Protein AF-0000000079470162 (afdb_homodimer)

Organism: NCBI:txid2803784

InterPro domains:
  IPR000182 GNAT domain [PF00583] (29-131)
  IPR000182 GNAT domain [PS51186] (2-154)
  IPR016181 Acyl-CoA N-acyltransferase [SSF55729] (1-145)

Nearest PDB structures (foldseek):
  1tiq-assembly2_B  TM=7.145E-01  e=4.665E-08  Bacillus subtilis
  3n7z-assembly1_B  TM=7.094E-01  e=2.660E-04  Bacillus anthracis str. Sterne
  3n7z-assembly1_A  TM=6.751E-01  e=5.524E-04  Bacillus anthracis str. Sterne
  3n7z-assembly1_C  TM=7.260E-01  e=1.985E-03  Bacillus anthracis str. Sterne
  3n7z-assembly1_F  TM=6.832E-01  e=2.383E-03  Bacillus anthracis str. Sterne

Sequence (332 aa):
MLEITPLRPEDPPLIAQAFTDIGWDKPQGQYVRYLEEQTSGDRPVLVARVDGDFAGYLTVVWVPQYEPFRVAGIPEIQDFNVLPRYRRQGIGTALMDAAEALIGTRGKTAGIGVGLYPDYGPAQRLYVLRGYLPDGRGIAWNGMTVTPMQEVMVDDDLALYFTRDLMLEITPLRPEDPPLIAQAFTDIGWDKPQGQYVRYLEEQTSGDRPVLVARVDGDFAGYLTVVWVPQYEPFRVAGIPEIQDFNVLPRYRRQGIGTALMDAAEALIGTRGKTAGIGVGLYPDYGPAQRLYVLRGYLPDGRGIAWNGMTVTPMQEVMVDDDLALYFTRDL

Radius of gyration: 22.47 Å; Cα contacts (8 Å, |Δi|>4): 673; chains: 2; bounding box: 38×67×46 Å

Foldseek 3Di:
DKDKDWDDPVCLVQVCVLCVVVPHHDHSVVVVVQVVCVVVVQKTKIFMDDVNHTFWIKIKGQQDLQVVCNVVRAIEIDDTDGDPVCPPVCRSVVRVVVRCVVSVVPDFKHKYKFADDPVRVVVVVVCVVVPWDFPPQDWAAQSHGDDPPDDDDRDRRITTMTMDGD/DKDKDWDDPVCLVQVCVLCVVVPHHDHSVVVVVQVVCVVVVQKTKIFMDDVRHTFWIKIKGQQDLQVVCNVVRAIEIDDTDGDPVCPPVCRSVVRVVVRCVVSVVPDFKHKYKFADDPVRVVVVVVCVVVPWDFPPQDWAAQSHGDDPPDDDDRDRRITTMTMDGD

Solvent-accessible surface area (backbone atoms only — not comparable to full-atom values): 17363 Å² total; per-residue (Å²): 96,81,43,76,39,66,73,51,94,73,42,27,64,56,54,23,48,57,36,44,74,74,69,41,94,49,60,42,67,58,43,51,49,44,48,52,33,32,72,73,66,49,25,52,37,44,32,34,22,49,70,81,36,87,36,32,35,34,32,38,29,58,74,34,76,36,49,73,35,38,76,69,65,28,26,26,49,42,80,71,47,61,42,78,93,47,57,94,66,56,51,67,56,53,52,51,52,52,51,52,52,57,46,47,76,78,42,52,50,44,26,37,66,41,46,49,32,42,90,31,13,67,56,52,33,49,42,46,75,70,57,35,36,54,68,36,57,30,29,22,49,75,49,34,74,49,58,76,67,39,75,44,59,42,40,88,46,24,26,45,42,27,35,29,81,104,95,82,44,76,39,68,71,51,93,74,41,27,63,56,54,25,48,57,36,45,74,73,70,41,93,49,60,41,66,58,43,50,48,44,48,51,34,31,74,73,66,50,24,53,36,44,31,34,22,49,70,82,36,87,35,33,35,35,33,38,29,58,73,36,77,36,50,73,35,37,77,69,66,28,28,27,50,42,80,72,47,61,42,79,92,46,56,97,66,56,51,66,57,52,53,50,52,50,51,52,53,58,46,49,75,79,42,52,48,45,27,36,66,41,46,47,33,43,90,31,12,66,56,53,33,49,42,46,75,71,57,35,36,55,69,36,58,29,30,21,50,75,46,34,75,50,57,75,67,39,74,46,61,42,40,88,46,24,25,45,41,27,33,28,79,104

pLDDT: mean 97.43, std 1.6, range [89.69, 98.94]

Secondary structure (DSSP, 8-state):
-EEEEEPPTTHHHHHHHHHHHTT----HHHHHHHHHHHHTTS--EEEEEETTEEEEEEEEESS-SSHHHHHHT--EEEEEEE-GGGTTTTHHHHHHHHHHHHHHTT-SEEEEEEE-SGGGHHHHHHHHHTT-EEEEEEEEETTEEPPTT-EEE-STTEEEEEEEE-/-EEEEEPPTTHHHHHHHHHHHTT----HHHHHHHHHHHHTTS--EEEEEETTEEEEEEEEESS-SSHHHHHHT--EEEEEEE-GGGTTTTHHHHHHHHHHHHHHTT-SEEEEEEE-SGGGHHHHHHHHHTT-EEEEEEEEETTEEPPTT-EEE-STTEEEEEEEE-

Structure (mmCIF, N/CA/C/O backbone):
data_AF-0000000079470162-model_v1
#
loop_
_entity.id
_entity.type
_entity.pdbx_description
1 polymer 'GNAT family N-acetyltransferase'
#
loop_
_atom_site.group_PDB
_atom_site.id
_atom_site.type_symbol
_atom_site.label_atom_id
_atom_site.label_alt_id
_atom_site.label_comp_id
_atom_site.label_asym_id
_atom_site.label_entity_id
_atom_site.label_seq_id
_atom_site.pdbx_PDB_ins_code
_atom_site.Cartn_x
_atom_site.Cartn_y
_atom_site.Cartn_z
_atom_site.occupancy
_atom_site.B_iso_or_equiv
_atom_site.auth_seq_id
_atom_site.auth_comp_id
_atom_site.auth_asym_id
_atom_site.auth_atom_id
_atom_site.pdbx_PDB_model_num
ATOM 1 N N . MET A 1 1 ? -8.68 -33.094 2.57 1 94.25 1 MET A N 1
ATOM 2 C CA . MET A 1 1 ? -7.332 -32.75 3.043 1 94.25 1 MET A CA 1
ATOM 3 C C . MET A 1 1 ? -6.629 -31.812 2.088 1 94.25 1 MET A C 1
ATOM 5 O O . MET A 1 1 ? -6.723 -31.953 0.868 1 94.25 1 MET A O 1
ATOM 9 N N . LEU A 1 2 ? -5.867 -30.906 2.506 1 98 2 LEU A N 1
ATOM 10 C CA . LEU A 1 2 ? -5.176 -29.922 1.688 1 98 2 LEU A CA 1
ATOM 11 C C . LEU A 1 2 ? -3.809 -30.438 1.251 1 98 2 LEU A C 1
ATOM 13 O O . LEU A 1 2 ? -3.047 -30.953 2.068 1 98 2 LEU A O 1
ATOM 17 N N . GLU A 1 3 ? -3.537 -30.344 -0.026 1 98.12 3 GLU A N 1
ATOM 18 C CA . GLU A 1 3 ? -2.238 -30.672 -0.605 1 98.12 3 GLU A CA 1
ATOM 19 C C . GLU A 1 3 ? -1.743 -29.562 -1.525 1 98.12 3 GLU A C 1
ATOM 21 O O . GLU A 1 3 ? -2.523 -28.984 -2.281 1 98.12 3 GLU A O 1
ATOM 26 N N . ILE A 1 4 ? -0.498 -29.312 -1.445 1 98.75 4 ILE A N 1
ATOM 27 C CA . ILE A 1 4 ? 0.146 -28.375 -2.365 1 98.75 4 ILE A CA 1
ATOM 28 C C . ILE A 1 4 ? 1.176 -29.125 -3.213 1 98.75 4 ILE A C 1
ATOM 30 O O . ILE A 1 4 ? 2.107 -29.734 -2.682 1 98.75 4 ILE A O 1
ATOM 34 N N . THR A 1 5 ? 0.999 -29.094 -4.469 1 98.44 5 THR A N 1
ATOM 35 C CA . THR A 1 5 ? 1.854 -29.812 -5.398 1 98.44 5 THR A CA 1
ATOM 36 C C . THR A 1 5 ? 2.268 -28.938 -6.566 1 98.44 5 THR A C 1
ATOM 38 O O . THR A 1 5 ? 1.647 -27.891 -6.812 1 98.44 5 THR A O 1
ATOM 41 N N . PRO A 1 6 ? 3.328 -29.312 -7.273 1 98.75 6 PRO A N 1
ATOM 42 C CA . PRO A 1 6 ? 3.592 -28.641 -8.547 1 98.75 6 PRO A CA 1
ATOM 43 C C . PRO A 1 6 ? 2.467 -28.844 -9.562 1 98.75 6 PRO A C 1
ATOM 45 O O . PRO A 1 6 ? 1.596 -29.688 -9.367 1 98.75 6 PRO A O 1
ATOM 48 N N . LEU A 1 7 ? 2.473 -27.984 -10.547 1 98.88 7 LEU A N 1
ATOM 49 C CA . LEU A 1 7 ? 1.537 -28.125 -11.656 1 98.88 7 LEU A CA 1
ATOM 50 C C . LEU A 1 7 ? 1.778 -29.438 -12.398 1 98.88 7 LEU A C 1
ATOM 52 O O . LEU A 1 7 ? 2.924 -29.797 -12.688 1 98.88 7 LEU A O 1
ATOM 56 N N . ARG A 1 8 ? 0.75 -30.219 -12.625 1 98.31 8 ARG A N 1
ATOM 57 C CA . ARG A 1 8 ? 0.84 -31.469 -13.352 1 98.31 8 ARG A CA 1
ATOM 58 C C . ARG A 1 8 ? 0.375 -31.312 -14.797 1 98.31 8 ARG A C 1
ATOM 60 O O . ARG A 1 8 ? -0.376 -30.391 -15.109 1 98.31 8 ARG A O 1
ATOM 67 N N . PRO A 1 9 ? 0.809 -32.188 -15.656 1 98.19 9 PRO A N 1
ATOM 68 C CA . PRO A 1 9 ? 0.453 -32.094 -17.078 1 98.19 9 PRO A CA 1
ATOM 69 C C . PRO A 1 9 ? -1.057 -32.125 -17.312 1 98.19 9 PRO A C 1
ATOM 71 O O . PRO A 1 9 ? -1.545 -31.516 -18.266 1 98.19 9 PRO A O 1
ATOM 74 N N . GLU A 1 10 ? -1.779 -32.656 -16.422 1 97.94 10 GLU A N 1
ATOM 75 C CA . GLU A 1 10 ? -3.221 -32.781 -16.609 1 97.94 10 GLU A CA 1
ATOM 76 C C . GLU A 1 10 ? -3.969 -31.594 -16.016 1 97.94 10 GLU A C 1
ATOM 78 O O . GLU A 1 10 ? -5.172 -31.438 -16.234 1 97.94 10 GLU A O 1
ATOM 83 N N . ASP A 1 11 ? -3.318 -30.734 -15.336 1 98.44 11 ASP A N 1
ATOM 84 C CA . ASP A 1 11 ? -3.951 -29.688 -14.547 1 98.44 11 ASP A CA 1
ATOM 85 C C . ASP A 1 11 ? -4.496 -28.578 -15.445 1 98.44 11 ASP A C 1
ATOM 87 O O . ASP A 1 11 ? -5.562 -28.016 -15.172 1 98.44 11 ASP A O 1
ATOM 91 N N . PRO A 1 12 ? -3.836 -28.25 -16.562 1 98.38 12 PRO A N 1
ATOM 92 C CA . PRO A 1 12 ? -4.188 -27.031 -17.297 1 98.38 12 PRO A CA 1
ATOM 93 C C . PRO A 1 12 ? -5.656 -27 -17.703 1 98.38 12 PRO A C 1
ATOM 95 O O . PRO A 1 12 ? -6.352 -26.016 -17.422 1 98.38 12 PRO A O 1
ATOM 98 N N . PRO A 1 13 ? -6.25 -28.031 -18.281 1 97.88 13 PRO A N 1
ATOM 99 C CA . PRO A 1 13 ? -7.668 -27.922 -18.641 1 97.88 13 PRO A CA 1
ATOM 100 C C . PRO A 1 13 ? -8.57 -27.828 -17.406 1 97.88 13 PRO A C 1
ATOM 102 O O . PRO A 1 13 ? -9.625 -27.188 -17.469 1 97.88 13 PRO A O 1
ATOM 105 N N . LEU A 1 14 ? -8.227 -28.453 -16.281 1 97.56 14 LEU A N 1
ATOM 106 C CA . LEU A 1 14 ? -9.016 -28.453 -15.062 1 97.56 14 LEU A CA 1
ATOM 107 C C . LEU A 1 14 ? -9.031 -27.062 -14.43 1 97.56 14 LEU A C 1
ATOM 109 O O . LEU A 1 14 ? -10.078 -26.578 -14.008 1 97.56 14 LEU A O 1
ATOM 113 N N . ILE A 1 15 ? -7.914 -26.438 -14.414 1 98.31 15 ILE A N 1
ATOM 114 C CA . ILE A 1 15 ? -7.785 -25.094 -13.836 1 98.31 15 ILE A CA 1
ATOM 115 C C . ILE A 1 15 ? -8.547 -24.094 -14.688 1 98.31 15 ILE A C 1
ATOM 117 O O . ILE A 1 15 ? -9.312 -23.281 -14.172 1 98.31 15 ILE A O 1
ATOM 121 N N . ALA A 1 16 ? -8.344 -24.141 -16.016 1 98.19 16 ALA A N 1
ATOM 122 C CA . ALA A 1 16 ? -9.039 -23.25 -16.938 1 98.19 16 ALA A CA 1
ATOM 123 C C . ALA A 1 16 ? -10.555 -23.359 -16.781 1 98.19 16 ALA A C 1
ATOM 125 O O . ALA A 1 16 ? -11.258 -22.359 -16.719 1 98.19 16 ALA A O 1
ATOM 126 N N . GLN A 1 17 ? -11.023 -24.609 -16.641 1 97.44 17 GLN A N 1
ATOM 127 C CA . GLN A 1 17 ? -12.453 -24.844 -16.5 1 97.44 17 GLN A CA 1
ATOM 128 C C . GLN A 1 17 ? -12.977 -24.297 -15.172 1 97.44 17 GLN A C 1
ATOM 130 O O . GLN A 1 17 ? -14.055 -23.703 -15.117 1 97.44 17 GLN A O 1
ATOM 135 N N . ALA A 1 18 ? -12.203 -24.516 -14.102 1 97.75 18 ALA A N 1
ATOM 136 C CA . ALA A 1 18 ? -12.594 -24.016 -12.781 1 97.75 18 ALA A CA 1
ATOM 137 C C . ALA A 1 18 ? -12.805 -22.516 -12.797 1 97.75 18 ALA A C 1
ATOM 139 O O . ALA A 1 18 ? -13.773 -22 -12.219 1 97.75 18 ALA A O 1
ATOM 140 N N . PHE A 1 19 ? -11.945 -21.766 -13.477 1 97.38 19 PHE A N 1
ATOM 141 C CA . PHE A 1 19 ? -12.055 -20.312 -13.539 1 97.38 19 PHE A CA 1
ATOM 142 C C . PHE A 1 19 ? -13.156 -19.891 -14.5 1 97.38 19 PHE A C 1
ATOM 144 O O . PHE A 1 19 ? -13.867 -18.922 -14.242 1 97.38 19 PHE A O 1
ATOM 151 N N . THR A 1 20 ? -13.32 -20.594 -15.586 1 96.44 20 THR A N 1
ATOM 152 C CA . THR A 1 20 ? -14.422 -20.328 -16.5 1 96.44 20 THR A CA 1
ATOM 153 C C . THR A 1 20 ? -15.766 -20.469 -15.797 1 96.44 20 THR A C 1
ATOM 155 O O . THR A 1 20 ? -16.672 -19.672 -16.016 1 96.44 20 THR A O 1
ATOM 158 N N . ASP A 1 21 ? -15.852 -21.438 -14.93 1 96.69 21 ASP A N 1
ATOM 159 C CA . ASP A 1 21 ? -17.094 -21.719 -14.211 1 96.69 21 ASP A CA 1
ATOM 160 C C . ASP A 1 21 ? -17.5 -20.547 -13.344 1 96.69 21 ASP A C 1
ATOM 162 O O . ASP A 1 21 ? -18.688 -20.359 -13.055 1 96.69 21 ASP A O 1
ATOM 166 N N . ILE A 1 22 ? -16.562 -19.766 -12.953 1 95.56 22 ILE A N 1
ATOM 167 C CA . ILE A 1 22 ? -16.906 -18.641 -12.086 1 95.56 22 ILE A CA 1
ATOM 168 C C . ILE A 1 22 ? -16.828 -17.328 -12.883 1 95.56 22 ILE A C 1
ATOM 170 O O . ILE A 1 22 ? -16.766 -16.25 -12.305 1 95.56 22 ILE A O 1
ATOM 174 N N . GLY A 1 23 ? -16.625 -17.438 -14.164 1 95.31 23 GLY A N 1
ATOM 175 C CA . GLY A 1 23 ? -16.734 -16.281 -15.047 1 95.31 23 GLY A CA 1
ATOM 176 C C . GLY A 1 23 ? -15.406 -15.578 -15.273 1 95.31 23 GLY A C 1
ATOM 177 O O . GLY A 1 23 ? -15.383 -14.438 -15.758 1 95.31 23 GLY A O 1
ATOM 178 N N . TRP A 1 24 ? -14.359 -16.125 -14.805 1 93.44 24 TRP A N 1
ATOM 179 C CA . TRP A 1 24 ? -13.047 -15.523 -15.039 1 93.44 24 TRP A CA 1
ATOM 180 C C . TRP A 1 24 ? -12.461 -16 -16.375 1 93.44 24 TRP A C 1
ATOM 182 O O . TRP A 1 24 ? -12.586 -17.188 -16.719 1 93.44 24 TRP A O 1
ATOM 192 N N . ASP A 1 25 ? -11.906 -15.07 -17.109 1 89.69 25 ASP A N 1
ATOM 193 C CA . ASP A 1 25 ? -11.297 -15.391 -18.391 1 89.69 25 ASP A CA 1
ATOM 194 C C . ASP A 1 25 ? -9.828 -15.758 -18.234 1 89.69 25 ASP A C 1
ATOM 196 O O . ASP A 1 25 ? -8.953 -14.891 -18.328 1 89.69 25 ASP A O 1
ATOM 200 N N . LYS A 1 26 ? -9.555 -17 -18.062 1 92.94 26 LYS A N 1
ATOM 201 C CA . LYS A 1 26 ? -8.211 -17.562 -17.922 1 92.94 26 LYS A CA 1
ATOM 202 C C . LYS A 1 26 ? -8.023 -18.75 -18.859 1 92.94 26 LYS A C 1
ATOM 204 O O . LYS A 1 26 ? -8.305 -19.891 -18.484 1 92.94 26 LYS A O 1
ATOM 209 N N . PRO A 1 27 ? -7.492 -18.469 -19.969 1 94.94 27 PRO A N 1
ATOM 210 C CA . PRO A 1 27 ? -7.418 -19.5 -21 1 94.94 27 PRO A CA 1
ATOM 211 C C . PRO A 1 27 ? -6.43 -20.609 -20.641 1 94.94 27 PRO A C 1
ATOM 213 O O . PRO A 1 27 ? -5.391 -20.359 -20.031 1 94.94 27 PRO A O 1
ATOM 216 N N . GLN A 1 28 ? -6.766 -21.797 -21.109 1 97.62 28 GLN A N 1
ATOM 217 C CA . GLN A 1 28 ? -5.949 -22.984 -20.859 1 97.62 28 GLN A CA 1
ATOM 218 C C . GLN A 1 28 ? -4.5 -22.75 -21.281 1 97.62 28 GLN A C 1
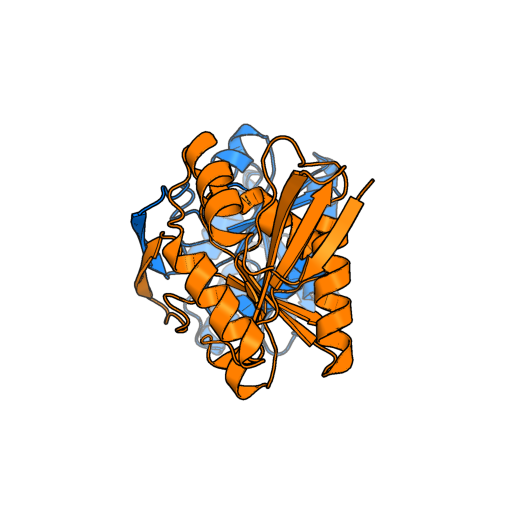ATOM 220 O O . GLN A 1 28 ? -3.574 -23.25 -20.641 1 97.62 28 GLN A O 1
ATOM 225 N N . GLY A 1 29 ? -4.316 -22.016 -22.359 1 98.19 29 GLY A N 1
ATOM 226 C CA . GLY A 1 29 ? -2.992 -21.734 -22.891 1 98.19 29 GLY A CA 1
ATOM 227 C C . GLY A 1 29 ? -2.047 -21.141 -21.875 1 98.19 29 GLY A C 1
ATOM 228 O O . GLY A 1 29 ? -0.839 -21.391 -21.922 1 98.19 29 GLY A O 1
ATOM 229 N N . GLN A 1 30 ? -2.508 -20.359 -20.984 1 97.75 30 GLN A N 1
ATOM 230 C CA . GLN A 1 30 ? -1.688 -19.781 -19.938 1 97.75 30 GLN A CA 1
ATOM 231 C C . GLN A 1 30 ? -1.065 -20.859 -19.062 1 97.75 30 GLN A C 1
ATOM 233 O O . GLN A 1 30 ? 0.124 -20.797 -18.734 1 97.75 30 GLN A O 1
ATOM 238 N N . TYR A 1 31 ? -1.84 -21.844 -18.734 1 98.56 31 TYR A N 1
ATOM 239 C CA . TYR A 1 31 ? -1.376 -22.875 -17.812 1 98.56 31 TYR A CA 1
ATOM 240 C C . TYR A 1 31 ? -0.487 -23.875 -18.531 1 98.56 31 TYR A C 1
ATOM 242 O O . TYR A 1 31 ? 0.398 -24.484 -17.906 1 98.56 31 TYR A O 1
ATOM 250 N N . VAL A 1 32 ? -0.734 -24.047 -19.812 1 98.69 32 VAL A N 1
ATOM 251 C CA . VAL A 1 32 ? 0.196 -24.828 -20.609 1 98.69 32 VAL A CA 1
ATOM 252 C C . VAL A 1 32 ? 1.564 -24.156 -20.625 1 98.69 32 VAL A C 1
ATOM 254 O O . VAL A 1 32 ? 2.592 -24.812 -20.453 1 98.69 32 VAL A O 1
ATOM 257 N N . ARG A 1 33 ? 1.534 -22.922 -20.797 1 98.5 33 ARG A N 1
ATOM 258 C CA . ARG A 1 33 ? 2.777 -22.156 -20.75 1 98.5 33 ARG A CA 1
ATOM 259 C C . ARG A 1 33 ? 3.436 -22.25 -19.375 1 98.5 33 ARG A C 1
ATOM 261 O O . ARG A 1 33 ? 4.656 -22.406 -19.281 1 98.5 33 ARG A O 1
ATOM 268 N N . TYR A 1 34 ? 2.643 -22.125 -18.328 1 98.69 34 TYR A N 1
ATOM 269 C CA . TYR A 1 34 ? 3.18 -22.266 -16.984 1 98.69 34 TYR A CA 1
ATOM 270 C C . TYR A 1 34 ? 3.861 -23.609 -16.797 1 98.69 34 TYR A C 1
ATOM 272 O O . TYR A 1 34 ? 4.902 -23.703 -16.141 1 98.69 34 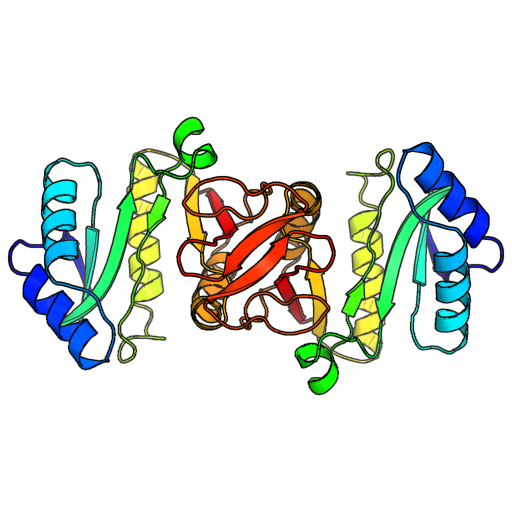TYR A O 1
ATOM 280 N N . LEU A 1 35 ? 3.209 -24.625 -17.359 1 98.75 35 LEU A N 1
ATOM 281 C CA . LEU A 1 35 ? 3.785 -25.969 -17.266 1 98.75 35 LEU A CA 1
ATOM 282 C C . LEU A 1 35 ? 5.156 -26.016 -17.938 1 98.75 35 LEU A C 1
ATOM 284 O O . LEU A 1 35 ? 6.094 -26.594 -17.391 1 98.75 35 LEU A O 1
ATOM 288 N N . GLU A 1 36 ? 5.27 -25.453 -19.078 1 98.62 36 GLU A N 1
ATOM 289 C CA . GLU A 1 36 ? 6.543 -25.375 -19.781 1 98.62 36 GLU A CA 1
ATOM 290 C C . GLU A 1 36 ? 7.586 -24.609 -18.969 1 98.62 36 GLU A C 1
ATOM 292 O O . GLU A 1 36 ? 8.727 -25.062 -18.844 1 98.62 36 GLU A O 1
ATOM 297 N N . GLU A 1 37 ? 7.234 -23.516 -18.422 1 98.75 37 GLU A N 1
ATOM 298 C CA . GLU A 1 37 ? 8.141 -22.703 -17.625 1 98.75 37 GLU A CA 1
ATOM 299 C C . GLU A 1 37 ? 8.555 -23.406 -16.344 1 98.75 37 GLU A C 1
ATOM 301 O O . GLU A 1 37 ? 9.68 -23.25 -15.867 1 98.75 37 GLU A O 1
ATOM 306 N N . GLN A 1 38 ? 7.609 -24.109 -15.781 1 98.75 38 GLN A N 1
ATOM 307 C CA . GLN A 1 38 ? 7.945 -24.938 -14.625 1 98.75 38 GLN A CA 1
ATOM 308 C C . GLN A 1 38 ? 8.984 -26 -14.984 1 98.75 38 GLN A C 1
ATOM 310 O O . GLN A 1 38 ? 9.945 -26.203 -14.25 1 98.75 38 GLN A O 1
ATOM 315 N N . THR A 1 39 ? 8.734 -26.625 -16.094 1 98.25 39 THR A N 1
ATOM 316 C CA . THR A 1 39 ? 9.617 -27.703 -16.547 1 98.25 39 THR A CA 1
ATOM 317 C C . THR A 1 39 ? 11.023 -27.172 -16.812 1 98.25 39 THR A C 1
ATOM 319 O O . THR A 1 39 ? 12.008 -27.844 -16.5 1 98.25 39 THR A O 1
ATOM 322 N N . SER A 1 40 ? 11.102 -25.984 -17.344 1 98.19 40 SER A N 1
ATOM 323 C CA . SER A 1 40 ? 12.391 -25.375 -17.625 1 98.19 40 SER A CA 1
ATOM 324 C C . SER A 1 40 ? 13.055 -24.844 -16.359 1 98.19 40 SER A C 1
ATOM 326 O O . SER A 1 40 ? 14.211 -24.422 -16.391 1 98.19 40 SER A O 1
ATOM 328 N N . GLY A 1 41 ? 12.312 -24.75 -15.25 1 97.81 41 GLY A N 1
ATOM 329 C CA . GLY A 1 41 ? 12.859 -24.312 -13.977 1 97.81 41 GLY A CA 1
ATOM 330 C C . GLY A 1 41 ? 12.719 -22.812 -13.758 1 97.81 41 GLY A C 1
ATOM 331 O O . GLY A 1 41 ? 13.234 -22.281 -12.773 1 97.81 41 GLY A O 1
ATOM 332 N N . ASP A 1 42 ? 11.984 -22.141 -14.609 1 98.12 42 ASP A N 1
ATOM 333 C CA . ASP A 1 42 ? 11.906 -20.688 -14.586 1 98.12 42 ASP A CA 1
ATOM 334 C C . ASP A 1 42 ? 10.797 -20.219 -13.648 1 98.12 42 ASP A C 1
ATOM 336 O O . ASP A 1 42 ? 10.891 -19.125 -13.062 1 98.12 42 ASP A O 1
ATOM 340 N N . ARG A 1 43 ? 9.742 -21.062 -13.547 1 98.69 43 ARG A N 1
ATOM 341 C CA . ARG A 1 43 ? 8.531 -20.656 -12.844 1 98.69 43 ARG A CA 1
ATOM 342 C C . ARG A 1 43 ? 7.895 -21.844 -12.117 1 98.69 43 ARG A C 1
ATOM 344 O O . ARG A 1 43 ? 7 -22.5 -12.664 1 98.69 43 ARG A O 1
ATOM 351 N N . PRO A 1 44 ? 8.32 -22.109 -10.922 1 98.75 44 PRO A N 1
ATOM 352 C CA . PRO A 1 44 ? 7.547 -23.062 -10.133 1 98.75 44 PRO A CA 1
ATOM 353 C C . PRO A 1 44 ? 6.094 -22.641 -9.938 1 98.75 44 PRO A C 1
ATOM 355 O O . PRO A 1 44 ? 5.824 -21.453 -9.703 1 98.75 44 PRO A O 1
ATOM 358 N N . VAL A 1 45 ? 5.188 -23.547 -10.125 1 98.94 45 VAL A N 1
ATOM 359 C CA . VAL A 1 45 ? 3.762 -23.359 -9.891 1 98.94 45 VAL A CA 1
ATOM 360 C C . VAL A 1 45 ? 3.303 -24.234 -8.734 1 98.94 45 VAL A C 1
ATOM 362 O O . VAL A 1 45 ? 3.561 -25.438 -8.719 1 98.94 45 VAL A O 1
ATOM 365 N N . LEU A 1 46 ? 2.707 -23.625 -7.73 1 98.94 46 LEU A N 1
ATOM 366 C CA . LEU A 1 46 ? 2.172 -24.344 -6.578 1 98.94 46 LEU A CA 1
ATOM 367 C C . LEU A 1 46 ? 0.65 -24.422 -6.645 1 98.94 46 LEU A C 1
ATOM 369 O O . LEU A 1 46 ? -0.026 -23.391 -6.664 1 98.94 46 LEU A O 1
ATOM 373 N N . VAL A 1 47 ? 0.143 -25.625 -6.699 1 98.94 47 VAL A N 1
ATOM 374 C CA . VAL A 1 47 ? -1.29 -25.859 -6.836 1 98.94 47 VAL A CA 1
ATOM 375 C C . VAL A 1 47 ? -1.842 -26.438 -5.539 1 98.94 47 VAL A C 1
ATOM 377 O O . VAL A 1 47 ? -1.331 -27.453 -5.043 1 98.94 47 VAL A O 1
ATOM 380 N N . ALA A 1 48 ? -2.846 -25.797 -5.027 1 98.88 48 ALA A N 1
ATOM 381 C CA . ALA A 1 48 ? -3.549 -26.297 -3.848 1 98.88 48 ALA A CA 1
ATOM 382 C C . ALA A 1 48 ? -4.746 -27.156 -4.246 1 98.88 48 ALA A C 1
ATOM 384 O O . ALA A 1 48 ? -5.559 -26.75 -5.082 1 98.88 48 ALA A O 1
ATOM 385 N N . ARG A 1 49 ? -4.836 -28.359 -3.635 1 98.5 49 ARG A N 1
ATOM 386 C CA . ARG A 1 49 ? -5.965 -29.266 -3.816 1 98.5 49 ARG A CA 1
ATOM 387 C C . ARG A 1 49 ? -6.594 -29.641 -2.477 1 98.5 49 ARG A C 1
ATOM 389 O O . ARG A 1 49 ? -5.883 -29.891 -1.5 1 98.5 49 ARG A O 1
ATOM 396 N N . VAL A 1 50 ? -7.883 -29.547 -2.436 1 98.12 50 VAL A N 1
ATOM 397 C CA . VAL A 1 50 ? -8.641 -30 -1.271 1 98.12 50 VAL A CA 1
ATOM 398 C C . VAL A 1 50 ? -9.453 -31.234 -1.629 1 98.12 50 VAL A C 1
ATOM 400 O O . VAL A 1 50 ? -10.352 -31.188 -2.467 1 98.12 50 VAL A O 1
ATOM 403 N N . ASP A 1 51 ? -9.094 -32.312 -0.976 1 97.19 51 ASP A N 1
ATOM 404 C CA . ASP A 1 51 ? -9.727 -33.594 -1.268 1 97.19 51 ASP A CA 1
ATOM 405 C C . ASP A 1 51 ? -9.664 -33.906 -2.762 1 97.19 51 ASP A C 1
ATOM 407 O O . ASP A 1 51 ? -10.664 -34.344 -3.354 1 97.19 51 ASP A O 1
ATOM 411 N N . GLY A 1 52 ? -8.562 -33.5 -3.377 1 95.94 52 GLY A N 1
ATOM 412 C CA . GLY A 1 52 ? -8.289 -33.812 -4.766 1 95.94 52 GLY A CA 1
ATOM 413 C C . GLY A 1 52 ? -8.766 -32.75 -5.734 1 95.94 52 GLY A C 1
ATOM 414 O O . GLY A 1 52 ? -8.367 -32.75 -6.902 1 95.94 52 GLY A O 1
ATOM 415 N N . ASP A 1 53 ? -9.57 -31.812 -5.242 1 96.81 53 ASP A N 1
ATOM 416 C CA . ASP A 1 53 ? -10.141 -30.781 -6.098 1 96.81 53 ASP A CA 1
ATOM 417 C C . ASP A 1 53 ? -9.258 -29.547 -6.121 1 96.81 53 ASP A C 1
ATOM 419 O O . ASP A 1 53 ? -8.711 -29.141 -5.094 1 96.81 53 ASP A O 1
ATOM 423 N N . PHE A 1 54 ? -9.195 -28.969 -7.344 1 98.25 54 PHE A N 1
ATOM 424 C CA . PHE A 1 54 ? -8.461 -27.719 -7.496 1 98.25 54 PHE A CA 1
ATOM 425 C C . PHE A 1 54 ? -9.062 -26.625 -6.621 1 98.25 54 PHE A C 1
ATOM 427 O O . PHE A 1 54 ? -10.266 -26.359 -6.688 1 98.25 54 PHE A O 1
ATOM 434 N N . ALA A 1 55 ? -8.172 -25.953 -5.777 1 98.69 55 ALA A N 1
ATOM 435 C CA . ALA A 1 55 ? -8.648 -24.906 -4.875 1 98.69 55 ALA A CA 1
ATOM 436 C C . ALA A 1 55 ? -8.016 -23.562 -5.211 1 98.69 55 ALA A C 1
ATOM 438 O O . ALA A 1 55 ? -8.633 -22.516 -5.008 1 98.69 55 ALA A O 1
ATOM 439 N N . GLY A 1 56 ? -6.84 -23.562 -5.727 1 98.69 56 GLY A N 1
ATOM 440 C CA . GLY A 1 56 ? -6.105 -22.344 -6.031 1 98.69 56 GLY A CA 1
ATOM 441 C C . GLY A 1 56 ? -4.66 -22.609 -6.414 1 98.69 56 GLY A C 1
ATOM 442 O O . GLY A 1 56 ? -4.219 -23.75 -6.461 1 98.69 56 GLY A O 1
ATOM 443 N N . TYR A 1 57 ? -4 -21.562 -6.797 1 98.88 57 TYR A N 1
ATOM 444 C CA . TYR A 1 57 ? -2.59 -21.688 -7.148 1 98.88 57 TYR A CA 1
ATOM 445 C C . TYR A 1 57 ? -1.877 -20.344 -7.059 1 98.88 57 TYR A C 1
ATOM 447 O O . TYR A 1 57 ? -2.521 -19.312 -6.938 1 98.88 57 TYR A O 1
ATOM 455 N N . LEU A 1 58 ? -0.6 -20.375 -7.035 1 98.81 58 LEU A N 1
ATOM 456 C CA . LEU A 1 58 ? 0.273 -19.234 -7.297 1 98.81 58 LEU A CA 1
ATOM 457 C C . LEU A 1 58 ? 1.556 -19.672 -7.988 1 98.81 58 LEU A C 1
ATOM 459 O O . LEU A 1 58 ? 1.817 -20.875 -8.109 1 98.81 58 LEU A O 1
ATOM 463 N N . THR A 1 59 ? 2.246 -18.734 -8.547 1 98.88 59 THR A N 1
ATOM 464 C CA . THR A 1 59 ? 3.516 -19.031 -9.195 1 98.88 59 THR A CA 1
ATOM 465 C C . THR A 1 59 ? 4.648 -18.219 -8.578 1 98.88 59 THR A C 1
ATOM 467 O O . THR A 1 59 ? 4.406 -17.219 -7.91 1 98.88 59 THR A O 1
ATOM 470 N N . VAL A 1 60 ? 5.84 -18.734 -8.695 1 98.88 60 VAL A N 1
ATOM 471 C CA . VAL A 1 60 ? 7.062 -18.016 -8.344 1 98.88 60 VAL A CA 1
ATOM 472 C C . VAL A 1 60 ? 7.93 -17.844 -9.586 1 98.88 60 VAL A C 1
ATOM 474 O O . VAL A 1 60 ? 8.234 -18.812 -10.281 1 98.88 60 VAL A O 1
ATOM 477 N N . VAL A 1 61 ? 8.227 -16.641 -9.898 1 98.62 61 VAL A N 1
ATOM 478 C CA . VAL A 1 61 ? 9.125 -16.328 -11.008 1 98.62 61 VAL A CA 1
ATOM 479 C C . VAL A 1 61 ? 10.508 -15.961 -10.477 1 98.62 61 VAL A C 1
ATOM 481 O O . VAL A 1 61 ? 10.648 -14.992 -9.734 1 98.62 61 VAL A O 1
ATOM 484 N N . TRP A 1 62 ? 11.516 -16.688 -10.891 1 98.56 62 TRP A N 1
ATOM 485 C CA . TRP A 1 62 ? 12.859 -16.484 -10.344 1 98.56 62 TRP A CA 1
ATOM 486 C C . TRP A 1 62 ? 13.484 -15.211 -10.891 1 98.56 62 TRP A C 1
ATOM 488 O O . TRP A 1 62 ? 14.211 -14.516 -10.18 1 98.56 62 TRP A O 1
ATOM 498 N N . VAL A 1 63 ? 13.188 -14.93 -12.164 1 97.88 63 VAL A N 1
ATOM 499 C CA . VAL A 1 63 ? 13.68 -13.719 -12.812 1 97.88 63 VAL A CA 1
ATOM 500 C C . VAL A 1 63 ? 12.5 -12.883 -13.312 1 97.88 63 VAL A C 1
ATOM 502 O O . VAL A 1 63 ? 12.102 -12.992 -14.477 1 97.88 63 VAL A O 1
ATOM 505 N N . PRO A 1 64 ? 11.977 -12.023 -12.469 1 97.5 64 PRO A N 1
ATOM 506 C CA . PRO A 1 64 ? 10.766 -11.281 -12.828 1 97.5 64 PRO A CA 1
ATOM 507 C C . PRO A 1 64 ? 11.031 -10.148 -13.82 1 97.5 64 PRO A C 1
ATOM 509 O O . PRO A 1 64 ? 12.18 -9.734 -13.992 1 97.5 64 PRO A O 1
ATOM 512 N N . GLN A 1 65 ? 9.977 -9.727 -14.445 1 95.5 65 GLN A N 1
ATOM 513 C CA . GLN A 1 65 ? 10.055 -8.633 -15.414 1 95.5 65 GLN A CA 1
ATOM 514 C C . GLN A 1 65 ? 10.297 -7.297 -14.711 1 95.5 65 GLN A C 1
ATOM 516 O O . GLN A 1 65 ? 10.977 -6.422 -15.25 1 95.5 65 GLN A O 1
ATOM 521 N N . TYR A 1 66 ? 9.719 -7.055 -13.547 1 97.5 66 TYR A N 1
ATOM 522 C CA . TYR A 1 66 ? 9.898 -5.82 -12.789 1 97.5 66 TYR A CA 1
ATOM 523 C C . TYR A 1 66 ? 11.375 -5.57 -12.5 1 97.5 66 TYR A C 1
ATOM 525 O O . TYR A 1 66 ? 12.008 -6.316 -11.75 1 97.5 66 TYR A O 1
ATOM 533 N N . GLU A 1 67 ? 11.93 -4.57 -13.086 1 96.62 67 GLU A N 1
ATOM 534 C CA . GLU A 1 67 ? 13.367 -4.332 -13.164 1 96.62 67 GLU A CA 1
ATOM 535 C C . GLU A 1 67 ? 13.984 -4.277 -11.773 1 96.62 67 GLU A C 1
ATOM 537 O O . GLU A 1 67 ? 15.016 -4.91 -11.516 1 96.62 67 GLU A O 1
ATOM 542 N N . PRO A 1 68 ? 13.398 -3.59 -10.844 1 97.31 68 PRO A N 1
ATOM 543 C CA . PRO A 1 68 ? 14.039 -3.521 -9.531 1 97.31 68 PRO A CA 1
ATOM 544 C C . PRO A 1 68 ? 14.211 -4.895 -8.883 1 97.31 68 PRO A C 1
ATOM 546 O O . PRO A 1 68 ? 15.242 -5.164 -8.266 1 97.31 68 PRO A O 1
ATOM 549 N N . PHE A 1 69 ? 13.227 -5.742 -9.039 1 98.25 69 PHE A N 1
ATOM 550 C CA . PHE A 1 69 ? 13.359 -7.098 -8.516 1 98.25 69 PHE A CA 1
ATOM 551 C C . PHE A 1 69 ? 14.422 -7.871 -9.281 1 98.25 69 PHE A C 1
ATOM 553 O O . PHE A 1 69 ? 15.258 -8.555 -8.68 1 98.25 69 PHE A O 1
ATOM 560 N N . ARG A 1 70 ? 14.352 -7.75 -10.617 1 97.44 70 ARG A N 1
ATOM 561 C CA . ARG A 1 70 ? 15.281 -8.469 -11.477 1 97.44 70 ARG A CA 1
ATOM 562 C C . ARG A 1 70 ? 16.719 -8.109 -11.148 1 97.44 70 ARG A C 1
ATOM 564 O O . ARG A 1 70 ? 17.562 -8.992 -10.969 1 97.44 70 ARG A O 1
ATOM 571 N N . VAL A 1 71 ? 17.031 -6.859 -10.977 1 97.12 71 VAL A N 1
ATOM 572 C CA . VAL A 1 71 ? 18.375 -6.363 -10.742 1 97.12 71 VAL A CA 1
ATOM 573 C C . VAL A 1 71 ? 18.844 -6.785 -9.344 1 97.12 71 VAL A C 1
ATOM 575 O O . VAL A 1 71 ? 20.016 -7.113 -9.148 1 97.12 71 VAL A O 1
ATOM 578 N N . ALA A 1 72 ? 17.969 -6.848 -8.43 1 97.56 72 ALA A N 1
ATOM 579 C CA . ALA A 1 72 ? 18.312 -7.164 -7.047 1 97.56 72 ALA A CA 1
ATOM 580 C C . ALA A 1 72 ? 18.312 -8.672 -6.816 1 97.56 72 ALA A C 1
ATOM 582 O O . ALA A 1 72 ? 18.672 -9.141 -5.727 1 97.56 72 ALA A O 1
ATOM 583 N N . GLY A 1 73 ? 17.891 -9.453 -7.801 1 97.94 73 GLY A N 1
ATOM 584 C CA . GLY A 1 73 ? 17.797 -10.898 -7.656 1 97.94 73 GLY A CA 1
ATOM 585 C C . GLY A 1 73 ? 16.672 -11.344 -6.746 1 97.94 73 GLY A C 1
ATOM 586 O O . GLY A 1 73 ? 16.797 -12.328 -6.023 1 97.94 73 GLY A O 1
ATOM 587 N N . ILE A 1 74 ? 15.586 -10.57 -6.734 1 98.5 74 ILE A N 1
ATOM 588 C CA . ILE A 1 74 ? 14.43 -10.883 -5.898 1 98.5 74 ILE A CA 1
ATOM 589 C C . ILE A 1 74 ? 13.383 -11.625 -6.727 1 98.5 74 ILE A C 1
ATOM 591 O O . ILE A 1 74 ? 12.836 -11.07 -7.684 1 98.5 74 ILE A O 1
ATOM 595 N N . PRO A 1 75 ? 13.086 -12.883 -6.324 1 98.81 75 PRO A N 1
ATOM 596 C CA . PRO A 1 75 ? 11.984 -13.578 -7 1 98.81 75 PRO A CA 1
ATOM 597 C C . PRO A 1 75 ? 10.617 -12.969 -6.684 1 98.81 75 PRO A C 1
ATOM 599 O O . PRO A 1 75 ? 10.469 -12.266 -5.68 1 98.81 75 PRO A O 1
ATOM 602 N N . GLU A 1 76 ? 9.727 -13.258 -7.543 1 98.75 76 GLU A N 1
ATOM 603 C CA . GLU A 1 76 ? 8.414 -12.641 -7.418 1 98.75 76 GLU A CA 1
ATOM 604 C C . GLU A 1 76 ? 7.309 -13.695 -7.379 1 98.75 76 GLU A C 1
ATOM 606 O O . GLU A 1 76 ? 7.285 -14.602 -8.211 1 98.75 76 GLU A O 1
ATOM 611 N N . ILE A 1 77 ? 6.488 -13.594 -6.375 1 98.81 77 ILE A N 1
ATOM 612 C CA . ILE A 1 77 ? 5.246 -14.359 -6.371 1 98.81 77 ILE A CA 1
ATOM 613 C C . ILE A 1 77 ? 4.227 -13.688 -7.293 1 98.81 77 ILE A C 1
ATOM 615 O O . ILE A 1 77 ? 3.984 -12.484 -7.191 1 98.81 77 ILE A O 1
ATOM 619 N N . GLN A 1 78 ? 3.633 -14.445 -8.242 1 98.19 78 GLN A N 1
ATOM 620 C CA . GLN A 1 78 ? 2.711 -13.906 -9.242 1 98.19 78 GLN A CA 1
ATOM 621 C C . GLN A 1 78 ? 1.471 -14.781 -9.375 1 98.19 78 GLN A C 1
ATOM 623 O O . GLN A 1 78 ? 1.495 -15.961 -9.016 1 98.19 78 GLN A O 1
ATOM 628 N N . ASP A 1 79 ? 0.466 -14.18 -9.914 1 97.25 79 ASP A N 1
ATOM 629 C CA . ASP A 1 79 ? -0.755 -14.852 -10.352 1 97.25 79 ASP A CA 1
ATOM 630 C C . ASP A 1 79 ? -1.321 -15.734 -9.242 1 97.25 79 ASP A C 1
ATOM 632 O O . ASP A 1 79 ? -1.565 -16.922 -9.453 1 97.25 79 ASP A O 1
ATOM 636 N N . PHE A 1 80 ? -1.576 -15.18 -8.164 1 98.25 80 PHE A N 1
ATOM 637 C CA . PHE A 1 80 ? -2.102 -15.82 -6.965 1 98.25 80 PHE A CA 1
ATOM 638 C C . PHE A 1 80 ? -3.625 -15.812 -6.969 1 98.25 80 PHE A C 1
ATOM 640 O O . PHE A 1 80 ? -4.246 -14.75 -6.941 1 98.25 80 PHE A O 1
ATOM 647 N N . ASN A 1 81 ? -4.219 -17 -6.992 1 97.75 81 ASN A N 1
ATOM 648 C CA . ASN A 1 81 ? -5.672 -17.141 -7.023 1 97.75 81 ASN A CA 1
ATOM 649 C C . ASN A 1 81 ? -6.148 -18.281 -6.137 1 97.75 81 ASN A C 1
ATOM 651 O O . ASN A 1 81 ? -5.547 -19.359 -6.125 1 97.75 81 ASN A O 1
ATOM 655 N N . VAL A 1 82 ? -7.148 -18.031 -5.395 1 97.81 82 VAL A N 1
ATOM 656 C CA . VAL A 1 82 ? -7.922 -19.047 -4.691 1 97.81 82 VAL A CA 1
ATOM 657 C C . VAL A 1 82 ? -9.383 -18.984 -5.121 1 97.81 82 VAL A C 1
ATOM 659 O O . VAL A 1 82 ? -9.961 -17.891 -5.188 1 97.81 82 VAL A O 1
ATOM 662 N N . LEU A 1 83 ? -9.969 -20.078 -5.488 1 97.94 83 LEU A N 1
ATOM 663 C CA . LEU A 1 83 ? -11.383 -20.078 -5.859 1 97.94 83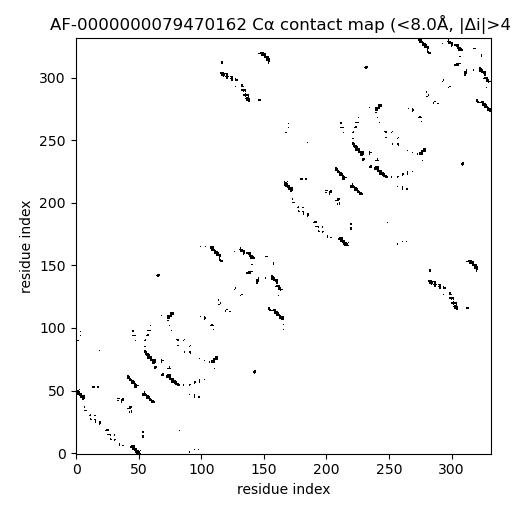 LEU A CA 1
ATOM 664 C C . LEU A 1 83 ? -12.242 -19.547 -4.723 1 97.94 83 LEU A C 1
ATOM 666 O O . LEU A 1 83 ? -11.984 -19.828 -3.551 1 97.94 83 LEU A O 1
ATOM 670 N N . PRO A 1 84 ? -13.281 -18.828 -5.137 1 96.62 84 PRO A N 1
ATOM 671 C CA . PRO A 1 84 ? -14.117 -18.172 -4.125 1 96.62 84 PRO A CA 1
ATOM 672 C C . PRO A 1 84 ? -14.633 -19.156 -3.07 1 96.62 84 PRO A C 1
ATOM 674 O O . PRO A 1 84 ? -14.602 -18.844 -1.874 1 96.62 84 PRO A O 1
ATOM 677 N N . ARG A 1 85 ? -14.961 -20.344 -3.393 1 96.06 85 ARG A N 1
ATOM 678 C CA . ARG A 1 85 ? -15.555 -21.312 -2.467 1 96.06 85 ARG A CA 1
ATOM 679 C C . ARG A 1 85 ? -14.531 -21.812 -1.462 1 96.06 85 ARG A C 1
ATOM 681 O O . ARG A 1 85 ? -14.883 -22.406 -0.441 1 96.06 85 ARG A O 1
ATOM 688 N N . TYR A 1 86 ? -13.25 -21.547 -1.73 1 97 86 TYR A N 1
ATOM 689 C CA . TYR A 1 86 ? -12.195 -22.062 -0.859 1 97 86 TYR A CA 1
ATOM 690 C C . TYR A 1 86 ? -11.531 -20.922 -0.094 1 97 86 TYR A C 1
ATOM 692 O O . TYR A 1 86 ? -10.531 -21.125 0.601 1 97 86 TYR A O 1
ATOM 700 N N . ARG A 1 87 ? -12.016 -19.719 -0.16 1 95.5 87 ARG A N 1
ATOM 701 C CA . ARG A 1 87 ? -11.406 -18.562 0.506 1 95.5 87 ARG A CA 1
ATOM 702 C C . ARG A 1 87 ? -11.75 -18.547 1.991 1 95.5 87 ARG A C 1
ATOM 704 O O . ARG A 1 87 ? -12.734 -19.156 2.414 1 95.5 87 ARG A O 1
ATOM 711 N N . ARG A 1 88 ? -10.938 -17.969 2.738 1 94.38 88 ARG A N 1
ATOM 712 C CA . ARG A 1 88 ? -11.086 -17.828 4.18 1 94.38 88 ARG A CA 1
ATOM 713 C C . ARG A 1 88 ? -11.031 -19.172 4.883 1 94.38 88 ARG A C 1
ATOM 715 O O . ARG A 1 88 ? -11.758 -19.406 5.855 1 94.38 88 ARG A O 1
ATOM 722 N N . GLN A 1 89 ? -10.258 -20.078 4.238 1 96 89 GLN A N 1
ATOM 723 C CA . GLN A 1 89 ? -10.094 -21.422 4.789 1 96 89 GLN A CA 1
ATOM 724 C C . GLN A 1 89 ? -8.617 -21.766 4.969 1 96 89 GLN A C 1
ATOM 726 O O . GLN A 1 89 ? -8.266 -22.938 5.141 1 96 89 GLN A O 1
ATOM 731 N N . GLY A 1 90 ? -7.797 -20.812 4.852 1 96.25 90 GLY A N 1
ATOM 732 C CA . GLY A 1 90 ? -6.379 -21 5.109 1 96.25 90 GLY A CA 1
ATOM 733 C C . GLY A 1 90 ? -5.598 -21.438 3.883 1 96.25 90 GLY A C 1
ATOM 734 O O . GLY A 1 90 ? -4.379 -21.594 3.941 1 96.25 90 GLY A O 1
ATOM 735 N N . ILE A 1 91 ? -6.254 -21.609 2.779 1 97.81 91 ILE A N 1
ATOM 736 C CA . ILE A 1 91 ? -5.621 -22.109 1.564 1 97.81 91 ILE A CA 1
ATOM 737 C C . ILE A 1 91 ? -4.625 -21.078 1.036 1 97.81 91 ILE A C 1
ATOM 739 O O . ILE A 1 91 ? -3.506 -21.422 0.653 1 97.81 91 ILE A O 1
ATOM 743 N N . GLY A 1 92 ? -5.043 -19.828 1.004 1 97.69 92 GLY A N 1
ATOM 744 C CA . GLY A 1 92 ? -4.141 -18.781 0.573 1 97.69 92 GLY A CA 1
ATOM 745 C C . GLY A 1 92 ? -2.885 -18.688 1.42 1 97.69 92 GLY A C 1
ATOM 746 O O . GLY A 1 92 ? -1.779 -18.547 0.89 1 97.69 92 GLY A O 1
ATOM 747 N N . THR A 1 93 ? -3.066 -18.781 2.664 1 97.5 93 THR A N 1
ATOM 748 C CA . THR A 1 93 ? -1.942 -18.766 3.594 1 97.5 93 THR A CA 1
ATOM 749 C C . THR A 1 93 ? -1.004 -19.938 3.338 1 97.5 93 THR A C 1
ATOM 751 O O . THR A 1 93 ? 0.217 -19.766 3.305 1 97.5 93 THR A O 1
ATOM 754 N N . ALA A 1 94 ? -1.571 -21.062 3.166 1 98.44 94 ALA A N 1
ATOM 755 C CA . ALA A 1 94 ? -0.768 -22.266 2.91 1 98.44 94 ALA A CA 1
ATOM 756 C C . ALA A 1 94 ? 0.037 -22.109 1.623 1 98.44 94 ALA A C 1
ATOM 758 O O . ALA A 1 94 ? 1.208 -22.5 1.568 1 98.44 94 ALA A O 1
ATOM 759 N N . LEU A 1 95 ? -0.624 -21.594 0.601 1 98.75 95 LEU A N 1
ATOM 760 C CA . LEU A 1 95 ? 0.055 -21.359 -0.668 1 98.75 95 LEU A CA 1
ATOM 761 C C . LEU A 1 95 ? 1.198 -20.359 -0.498 1 98.75 95 LEU A C 1
ATOM 763 O O . LEU A 1 95 ? 2.311 -20.594 -0.975 1 98.75 95 LEU A O 1
ATOM 767 N N . MET A 1 96 ? 0.954 -19.266 0.185 1 98.75 96 MET A N 1
ATOM 768 C CA . MET A 1 96 ? 1.973 -18.25 0.416 1 98.75 96 MET A CA 1
ATOM 769 C C . MET A 1 96 ? 3.115 -18.797 1.262 1 98.75 96 MET A C 1
ATOM 771 O O . MET A 1 96 ? 4.285 -18.516 0.995 1 98.75 96 MET A O 1
ATOM 775 N N . ASP A 1 97 ? 2.777 -19.594 2.293 1 98.75 97 ASP A N 1
ATOM 776 C CA . ASP A 1 97 ? 3.816 -20.234 3.09 1 98.75 97 ASP A CA 1
ATOM 777 C C . ASP A 1 97 ? 4.73 -21.094 2.215 1 98.75 97 ASP A C 1
ATOM 779 O O . ASP A 1 97 ? 5.957 -21.031 2.344 1 98.75 97 ASP A O 1
ATOM 783 N N . ALA A 1 98 ? 4.137 -21.859 1.381 1 98.81 98 ALA A N 1
ATOM 784 C CA . ALA A 1 98 ? 4.895 -22.75 0.496 1 98.81 98 ALA A CA 1
ATOM 785 C C . ALA A 1 98 ? 5.766 -21.938 -0.462 1 98.81 98 ALA A C 1
ATOM 787 O O . ALA A 1 98 ? 6.922 -22.297 -0.705 1 98.81 98 ALA A O 1
ATOM 788 N N . ALA A 1 99 ? 5.211 -20.906 -1.05 1 98.88 99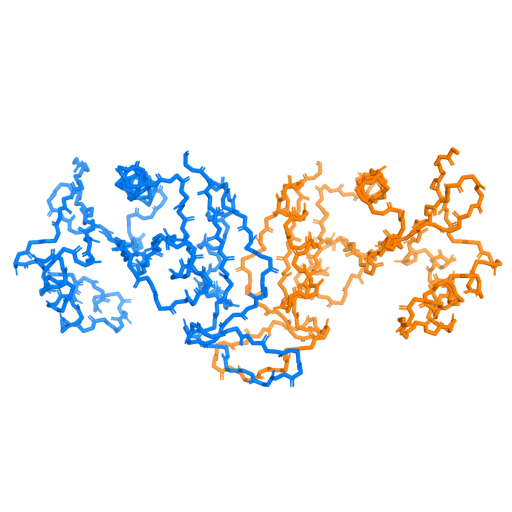 ALA A N 1
ATOM 789 C CA . ALA A 1 99 ? 5.961 -20.047 -1.97 1 98.88 99 ALA A CA 1
ATOM 790 C C . ALA A 1 99 ? 7.148 -19.406 -1.268 1 98.88 99 ALA A C 1
ATOM 792 O O . ALA A 1 99 ? 8.258 -19.375 -1.804 1 98.88 99 ALA A O 1
ATOM 793 N N . GLU A 1 100 ? 6.895 -18.859 -0.112 1 98.81 100 GLU A N 1
ATOM 794 C CA . GLU A 1 100 ? 7.953 -18.203 0.658 1 98.81 100 GLU A CA 1
ATOM 795 C C . GLU A 1 100 ? 9.031 -19.203 1.07 1 98.81 100 GLU A C 1
ATOM 797 O O . GLU A 1 100 ? 10.219 -18.891 1.056 1 98.81 100 GLU A O 1
ATOM 802 N N . ALA A 1 101 ? 8.633 -20.391 1.473 1 98.62 101 ALA A N 1
ATOM 803 C CA . ALA A 1 101 ? 9.602 -21.438 1.78 1 98.62 101 ALA A CA 1
ATOM 804 C C . ALA A 1 101 ? 10.453 -21.766 0.559 1 98.62 101 ALA A C 1
ATOM 806 O O . ALA A 1 101 ? 11.672 -21.922 0.668 1 98.62 101 ALA A O 1
ATOM 807 N N . LEU A 1 102 ? 9.82 -21.906 -0.537 1 98.62 102 LEU A N 1
ATOM 808 C CA . LEU A 1 102 ? 10.516 -22.188 -1.787 1 98.62 102 LEU A CA 1
ATOM 809 C C . LEU A 1 102 ? 11.523 -21.094 -2.107 1 98.62 102 LEU A C 1
ATOM 811 O O . LEU A 1 102 ? 12.68 -21.375 -2.43 1 98.62 102 LEU A O 1
ATOM 815 N N . ILE A 1 103 ? 11.125 -19.859 -2.025 1 98.69 103 ILE A N 1
ATOM 816 C CA . ILE A 1 103 ? 12.008 -18.719 -2.275 1 98.69 103 ILE A CA 1
ATOM 817 C C . ILE A 1 103 ? 13.156 -18.734 -1.273 1 98.69 103 ILE A C 1
ATOM 819 O O . ILE A 1 103 ? 14.297 -18.422 -1.628 1 98.69 103 ILE A O 1
ATOM 823 N N . GLY A 1 104 ? 12.828 -19.078 -0.081 1 98.25 104 GLY A N 1
ATOM 824 C CA . GLY A 1 104 ? 13.812 -19.141 0.983 1 98.25 104 GLY A CA 1
ATOM 825 C C . GLY A 1 104 ? 14.945 -20.109 0.694 1 98.25 104 GLY A C 1
ATOM 826 O O . GLY A 1 104 ? 16.016 -20.016 1.294 1 98.25 104 GLY A O 1
ATOM 827 N N . THR A 1 105 ? 14.789 -21.062 -0.184 1 97.06 105 THR A N 1
ATOM 828 C CA . THR A 1 105 ? 15.828 -22.016 -0.54 1 97.06 1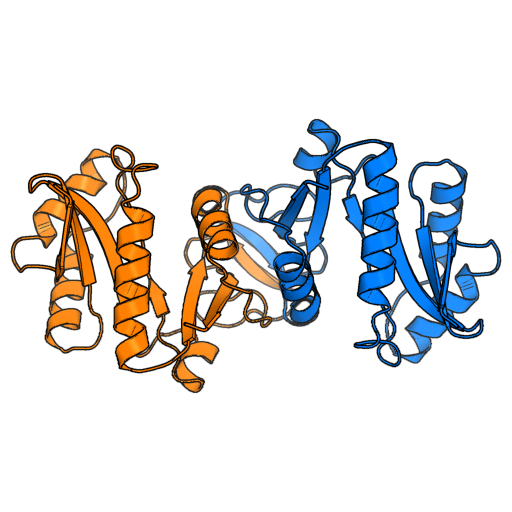05 THR A CA 1
ATOM 829 C C . THR A 1 105 ? 16.906 -21.359 -1.396 1 97.06 105 THR A C 1
ATOM 831 O O . THR A 1 105 ? 18 -21.891 -1.533 1 97.06 105 THR A O 1
ATOM 834 N N . ARG A 1 106 ? 16.594 -20.188 -1.953 1 95.44 106 ARG A N 1
ATOM 835 C CA . ARG A 1 106 ? 17.531 -19.562 -2.873 1 95.44 106 ARG A CA 1
ATOM 836 C C . ARG A 1 106 ? 17.875 -18.156 -2.42 1 95.44 106 ARG A C 1
ATOM 838 O O . ARG A 1 106 ? 18.797 -17.531 -2.953 1 95.44 106 ARG A O 1
ATOM 845 N N . GLY A 1 107 ? 17.125 -17.625 -1.511 1 94.56 107 GLY A N 1
ATOM 846 C CA . GLY A 1 107 ? 17.344 -16.25 -1.088 1 94.56 107 GLY A CA 1
ATOM 847 C C . GLY A 1 107 ? 16.594 -15.891 0.184 1 94.56 107 GLY A C 1
ATOM 848 O O . GLY A 1 107 ? 15.977 -16.75 0.809 1 94.56 107 GLY A O 1
ATOM 849 N N . LYS A 1 108 ? 16.609 -14.602 0.529 1 96.81 108 LYS A N 1
ATOM 850 C CA . LYS A 1 108 ? 16.078 -14.18 1.824 1 96.81 108 LYS A CA 1
ATOM 851 C C . LYS A 1 108 ? 14.938 -13.18 1.654 1 96.81 108 LYS A C 1
ATOM 853 O O . LYS A 1 108 ? 14.352 -12.727 2.639 1 96.81 108 LYS A O 1
ATOM 858 N N . THR A 1 109 ? 14.648 -12.844 0.364 1 98.69 109 THR A N 1
ATOM 859 C CA . THR A 1 109 ? 13.641 -11.805 0.132 1 98.69 109 THR A CA 1
ATOM 860 C C . THR A 1 109 ? 12.633 -12.258 -0.918 1 98.69 109 THR A C 1
ATOM 862 O O . THR A 1 109 ? 13.008 -12.805 -1.959 1 98.69 109 THR A O 1
ATOM 865 N N . ALA A 1 110 ? 11.398 -12.141 -0.634 1 98.88 110 ALA A N 1
ATOM 866 C CA . ALA A 1 110 ? 10.32 -12.391 -1.593 1 98.88 110 ALA A CA 1
ATOM 867 C C . ALA A 1 110 ? 9.703 -11.078 -2.072 1 98.88 110 ALA A C 1
ATOM 869 O O . ALA A 1 110 ? 9.523 -10.141 -1.286 1 98.88 110 ALA A O 1
ATOM 870 N N . GLY A 1 111 ? 9.391 -10.992 -3.342 1 98.81 111 GLY A N 1
ATOM 871 C CA . GLY A 1 111 ? 8.703 -9.852 -3.918 1 98.81 111 GLY A CA 1
ATOM 872 C C . GLY A 1 111 ? 7.305 -10.18 -4.398 1 98.81 111 GLY A C 1
ATOM 873 O O . GLY A 1 111 ? 7.023 -11.32 -4.777 1 98.81 111 GLY A O 1
ATOM 874 N N . ILE A 1 112 ? 6.457 -9.18 -4.391 1 98.69 112 ILE A N 1
ATOM 875 C CA . ILE A 1 112 ? 5.113 -9.328 -4.934 1 98.69 112 ILE A CA 1
ATOM 876 C C . ILE A 1 112 ? 4.629 -7.992 -5.484 1 98.69 112 ILE A C 1
ATOM 878 O O . ILE A 1 112 ? 4.91 -6.938 -4.91 1 98.69 112 ILE A O 1
ATOM 882 N N . GLY A 1 113 ? 3.982 -8.039 -6.605 1 98.25 113 GLY A N 1
ATOM 883 C CA . GLY A 1 113 ? 3.207 -6.922 -7.125 1 98.25 113 GLY A CA 1
ATOM 884 C C . GLY A 1 113 ? 1.71 -7.117 -6.984 1 98.25 113 GLY A C 1
ATOM 885 O O . GLY A 1 113 ? 1.215 -8.242 -7.082 1 98.25 113 GLY A O 1
ATOM 886 N N . VAL A 1 114 ? 1.014 -6.031 -6.766 1 98.19 114 VAL A N 1
ATOM 887 C CA . VAL A 1 114 ? -0.432 -6.164 -6.629 1 98.19 114 VAL A CA 1
ATOM 888 C C . VAL A 1 114 ? -1.127 -4.996 -7.32 1 98.19 114 VAL A C 1
ATOM 890 O O . VAL A 1 114 ? -0.656 -3.857 -7.254 1 98.19 114 VAL A O 1
ATOM 893 N N . GLY A 1 115 ? -2.246 -5.312 -7.969 1 97.88 115 GLY A N 1
ATOM 894 C CA . GLY A 1 115 ? -3.025 -4.305 -8.672 1 97.88 115 GLY A CA 1
ATOM 895 C C . GLY A 1 115 ? -3.652 -3.279 -7.742 1 97.88 115 GLY A C 1
ATOM 896 O O . GLY A 1 115 ? -3.582 -3.418 -6.52 1 97.88 115 GLY A O 1
ATOM 897 N N . LEU A 1 116 ? -4.367 -2.314 -8.398 1 98.12 116 LEU A N 1
ATOM 898 C CA . LEU A 1 116 ? -4.66 -1.122 -7.613 1 98.12 116 LEU A CA 1
ATOM 899 C C . LEU A 1 116 ? -6.133 -0.741 -7.734 1 98.12 116 LEU A C 1
ATOM 901 O O . LEU A 1 116 ? -6.516 0.381 -7.398 1 98.12 116 LEU A O 1
ATOM 905 N N . TYR A 1 117 ? -6.934 -1.567 -8.242 1 96.75 117 TYR A N 1
ATOM 906 C CA . TYR A 1 117 ? -8.375 -1.325 -8.18 1 96.75 117 TYR A CA 1
ATOM 907 C C . TYR A 1 117 ? -9.039 -2.264 -7.184 1 96.75 117 TYR A C 1
ATOM 909 O O . TYR A 1 117 ? -8.391 -3.145 -6.617 1 96.75 117 TYR A O 1
ATOM 917 N N . PRO A 1 118 ? -10.32 -2.113 -6.891 1 95.56 118 PRO A N 1
ATOM 918 C CA . PRO A 1 118 ? -10.945 -2.703 -5.707 1 95.56 118 PRO A CA 1
ATOM 919 C C . PRO A 1 118 ? -10.883 -4.23 -5.707 1 95.56 118 PRO A C 1
ATOM 921 O O . PRO A 1 118 ? -10.797 -4.848 -4.645 1 95.56 118 PRO A O 1
ATOM 924 N N . ASP A 1 119 ? -10.852 -4.836 -6.852 1 94.44 119 ASP A N 1
ATOM 925 C CA . ASP A 1 119 ? -10.82 -6.293 -6.93 1 94.44 119 ASP A CA 1
ATOM 926 C C . ASP A 1 119 ? -9.547 -6.848 -6.297 1 94.44 119 ASP A C 1
ATOM 928 O O . ASP A 1 119 ? -9.523 -7.996 -5.855 1 94.44 119 ASP A O 1
ATOM 932 N N . TYR A 1 120 ? -8.523 -5.98 -6.148 1 96.38 120 TYR A N 1
ATOM 933 C CA . TYR A 1 120 ? -7.258 -6.414 -5.574 1 96.38 120 TYR A CA 1
ATOM 934 C C . TYR A 1 120 ? -7.203 -6.113 -4.082 1 96.38 120 TYR A C 1
ATOM 936 O O . TYR A 1 120 ? -6.199 -6.391 -3.422 1 96.38 120 TYR A O 1
ATOM 944 N N . GLY A 1 121 ? -8.242 -5.52 -3.551 1 96.12 121 GLY A N 1
ATOM 945 C CA . GLY A 1 121 ? -8.297 -5.082 -2.164 1 96.12 121 GLY A CA 1
ATOM 946 C C . GLY A 1 121 ? -7.93 -6.176 -1.179 1 96.12 121 GLY A C 1
ATOM 947 O O . GLY A 1 121 ? -7.07 -5.98 -0.32 1 96.12 121 GLY A O 1
ATOM 948 N N . PRO A 1 122 ? -8.531 -7.344 -1.314 1 94.69 122 PRO A N 1
ATOM 949 C CA . PRO A 1 122 ? -8.195 -8.438 -0.396 1 94.69 122 PRO A CA 1
ATOM 950 C C . PRO A 1 122 ? -6.727 -8.828 -0.463 1 94.69 122 PRO A C 1
ATOM 952 O O . PRO A 1 122 ? -6.105 -9.094 0.571 1 94.69 122 PRO A O 1
ATOM 955 N N . ALA A 1 123 ? -6.195 -8.812 -1.649 1 96.56 123 ALA A N 1
ATOM 956 C CA . ALA A 1 123 ? -4.785 -9.164 -1.814 1 96.56 123 ALA A CA 1
ATOM 957 C C . ALA A 1 123 ? -3.881 -8.102 -1.189 1 96.56 123 ALA A C 1
ATOM 959 O O . ALA A 1 123 ? -2.904 -8.43 -0.512 1 96.56 123 ALA A O 1
ATOM 960 N N . GLN A 1 124 ? -4.18 -6.84 -1.403 1 97.69 124 GLN A N 1
ATOM 961 C CA . GLN A 1 124 ? -3.414 -5.75 -0.805 1 97.69 124 GLN A CA 1
ATOM 962 C C . GLN A 1 124 ? -3.322 -5.91 0.71 1 97.69 124 GLN A C 1
ATOM 964 O O . GLN A 1 124 ? -2.232 -5.84 1.282 1 97.69 124 GLN A O 1
ATOM 969 N N . ARG A 1 125 ? -4.414 -6.148 1.279 1 97.06 125 ARG A N 1
ATOM 970 C CA . ARG A 1 125 ? -4.473 -6.281 2.732 1 97.06 125 ARG A CA 1
ATOM 971 C C . ARG A 1 125 ? -3.736 -7.531 3.197 1 97.06 125 ARG A C 1
ATOM 973 O O . ARG A 1 125 ? -3.002 -7.492 4.188 1 97.06 125 ARG A O 1
ATOM 980 N N . LEU A 1 126 ? -3.934 -8.609 2.49 1 96.44 126 LEU A N 1
ATOM 981 C CA . LEU A 1 126 ? -3.27 -9.867 2.824 1 96.44 126 LEU A CA 1
ATOM 982 C C . LEU A 1 126 ? -1.756 -9.688 2.857 1 96.44 126 LEU A C 1
ATOM 984 O O . LEU A 1 126 ? -1.093 -10.148 3.789 1 96.44 126 LEU A O 1
ATOM 988 N N . TYR A 1 127 ? -1.24 -9.031 1.83 1 98.31 127 TYR A N 1
ATOM 989 C CA . TYR A 1 127 ? 0.209 -8.914 1.714 1 98.31 127 TYR A CA 1
ATOM 990 C C . TYR A 1 127 ? 0.779 -8.062 2.844 1 98.31 127 TYR A C 1
ATOM 992 O O . TYR A 1 127 ? 1.796 -8.422 3.443 1 98.31 127 TYR A O 1
ATOM 1000 N N . VAL A 1 128 ? 0.109 -7 3.178 1 98.44 128 VAL A N 1
ATOM 1001 C CA . VAL A 1 128 ? 0.572 -6.156 4.273 1 98.44 128 VAL A CA 1
ATOM 1002 C C . VAL A 1 128 ? 0.469 -6.918 5.594 1 98.44 128 VAL A C 1
ATOM 1004 O O . VAL A 1 128 ? 1.404 -6.906 6.398 1 98.44 128 VAL A O 1
ATOM 1007 N N . LEU A 1 129 ? -0.603 -7.625 5.812 1 97.25 129 LEU A N 1
ATOM 1008 C CA . LEU A 1 129 ? -0.803 -8.391 7.039 1 97.25 129 LEU A CA 1
ATOM 1009 C C . LEU A 1 129 ? 0.251 -9.477 7.176 1 97.25 129 LEU A C 1
ATOM 1011 O O . LEU A 1 129 ? 0.625 -9.852 8.289 1 97.25 129 LEU A O 1
ATOM 1015 N N . ARG A 1 130 ? 0.739 -9.914 6.09 1 97.44 130 ARG A N 1
ATOM 1016 C CA . ARG A 1 130 ? 1.72 -11 6.098 1 97.44 130 ARG A CA 1
ATOM 1017 C C . ARG A 1 130 ? 3.131 -10.461 6.305 1 97.44 130 ARG A C 1
ATOM 1019 O O . ARG A 1 130 ? 4.09 -11.227 6.371 1 97.44 130 ARG A O 1
ATOM 1026 N N . GLY A 1 131 ? 3.287 -9.164 6.258 1 98.12 131 GLY A N 1
ATOM 1027 C CA . GLY A 1 131 ? 4.574 -8.57 6.586 1 98.12 131 GLY A CA 1
ATOM 1028 C C . GLY A 1 131 ? 5.285 -7.984 5.379 1 98.12 131 GLY A C 1
ATOM 1029 O O . GLY A 1 131 ? 6.449 -7.59 5.469 1 98.12 131 GLY A O 1
ATOM 1030 N N . TYR A 1 132 ? 4.605 -8.008 4.23 1 98.81 132 TYR A N 1
ATOM 1031 C CA . TYR A 1 132 ? 5.199 -7.363 3.064 1 98.81 132 TYR A CA 1
ATOM 1032 C C . TYR A 1 132 ? 5.168 -5.844 3.205 1 98.81 132 TYR A C 1
ATOM 1034 O O . TYR A 1 132 ? 4.184 -5.281 3.689 1 98.81 132 TYR A O 1
ATOM 1042 N N . LEU A 1 133 ? 6.273 -5.16 2.752 1 98.69 133 LEU A N 1
ATOM 1043 C CA . LEU A 1 133 ? 6.406 -3.709 2.771 1 98.69 133 LEU A CA 1
ATOM 1044 C C . LEU A 1 133 ? 6.547 -3.158 1.355 1 98.69 133 LEU A C 1
ATOM 1046 O O . LEU A 1 133 ? 7.211 -3.762 0.513 1 98.69 133 LEU A O 1
ATOM 1050 N N . PRO A 1 134 ? 5.906 -1.996 1.101 1 98.5 134 PRO A N 1
ATOM 1051 C CA . PRO A 1 134 ? 6.195 -1.372 -0.192 1 98.5 134 PRO A CA 1
ATOM 1052 C C . PRO A 1 134 ? 7.695 -1.244 -0.464 1 98.5 134 PRO A C 1
ATOM 1054 O O . PRO A 1 134 ? 8.469 -0.963 0.453 1 98.5 134 PRO A O 1
ATOM 1057 N N . ASP A 1 135 ? 8.062 -1.445 -1.688 1 98 135 ASP A N 1
ATOM 1058 C CA . ASP A 1 135 ? 9.484 -1.39 -1.998 1 98 135 ASP A CA 1
ATOM 1059 C C . ASP A 1 135 ? 9.969 0.056 -2.107 1 98 135 ASP A C 1
ATOM 1061 O O . ASP A 1 135 ? 11.164 0.307 -2.254 1 98 135 ASP A O 1
ATOM 1065 N N . GLY A 1 136 ? 9.008 1.01 -2.064 1 96.69 136 GLY A N 1
ATOM 1066 C CA . GLY A 1 136 ? 9.344 2.422 -1.953 1 96.69 136 GLY A CA 1
ATOM 1067 C C . GLY A 1 136 ? 9.648 3.068 -3.289 1 96.69 136 GLY A C 1
ATOM 1068 O O . GLY A 1 136 ? 10.195 4.172 -3.338 1 96.69 136 GLY A O 1
ATOM 1069 N N . ARG A 1 137 ? 9.289 2.393 -4.406 1 97.06 137 ARG A N 1
ATOM 1070 C CA . ARG A 1 137 ? 9.688 2.896 -5.719 1 97.06 137 ARG A CA 1
ATOM 1071 C C . ARG A 1 137 ? 8.484 3.426 -6.488 1 97.06 137 ARG A C 1
ATOM 1073 O O . ARG A 1 137 ? 8.578 3.717 -7.68 1 97.06 137 ARG A O 1
ATOM 1080 N N . GLY A 1 138 ? 7.352 3.514 -5.809 1 96.75 138 GLY A N 1
ATOM 1081 C CA . GLY A 1 138 ? 6.145 3.949 -6.492 1 96.75 138 GLY A CA 1
ATOM 1082 C C . GLY A 1 138 ? 5.516 2.863 -7.344 1 96.75 138 GLY A C 1
ATOM 1083 O O . GLY A 1 138 ? 5.895 1.694 -7.25 1 96.75 138 GLY A O 1
ATOM 1084 N N . ILE A 1 139 ? 4.516 3.244 -8.172 1 98.19 139 ILE A N 1
ATOM 1085 C CA . ILE A 1 139 ? 3.773 2.273 -8.969 1 98.19 139 ILE A CA 1
ATOM 1086 C C . ILE A 1 139 ? 4.527 1.986 -10.266 1 98.19 139 ILE A C 1
ATOM 1088 O O . ILE A 1 139 ? 5.344 2.799 -10.711 1 98.19 139 ILE A O 1
ATOM 1092 N N . ALA A 1 140 ? 4.258 0.851 -10.766 1 97.81 140 ALA A N 1
ATOM 1093 C CA . ALA A 1 140 ? 4.766 0.429 -12.07 1 97.81 140 ALA A CA 1
ATOM 1094 C C . ALA A 1 140 ? 3.625 0.025 -13 1 97.81 140 ALA A C 1
ATOM 1096 O O . ALA A 1 140 ? 2.592 -0.471 -12.547 1 97.81 140 ALA A O 1
ATOM 1097 N N . TRP A 1 141 ? 3.836 0.284 -14.242 1 95.75 141 TRP A N 1
ATOM 1098 C CA . TRP A 1 141 ? 2.922 -0.155 -15.297 1 95.75 141 TRP A CA 1
ATOM 1099 C C . TRP A 1 141 ? 3.629 -1.077 -16.281 1 95.75 141 TRP A C 1
ATOM 1101 O O . TRP A 1 141 ? 4.645 -0.705 -16.875 1 95.75 141 TRP A O 1
ATOM 1111 N N . ASN A 1 142 ? 3.135 -2.297 -16.375 1 91.19 142 ASN A N 1
ATOM 1112 C CA . ASN A 1 142 ? 3.76 -3.309 -17.219 1 91.19 142 ASN A CA 1
ATOM 1113 C C . ASN A 1 142 ? 5.207 -3.568 -16.812 1 91.19 142 ASN A C 1
ATOM 1115 O O . ASN A 1 142 ? 6.098 -3.613 -17.656 1 91.19 142 ASN A O 1
ATOM 1119 N N . GLY A 1 143 ? 5.426 -3.525 -15.5 1 90.75 143 GLY A N 1
ATOM 1120 C CA . GLY A 1 143 ? 6.742 -3.861 -14.969 1 90.75 143 GLY A CA 1
ATOM 1121 C C . GLY A 1 143 ? 7.727 -2.711 -15.055 1 90.75 143 GLY A C 1
ATOM 1122 O O . GLY A 1 143 ? 8.906 -2.875 -14.742 1 90.75 143 GLY A O 1
ATOM 1123 N N . MET A 1 144 ? 7.227 -1.577 -15.508 1 92.88 144 MET A N 1
ATOM 1124 C CA . MET A 1 144 ? 8.078 -0.398 -15.617 1 92.88 144 MET A CA 1
ATOM 1125 C C . MET A 1 144 ? 7.656 0.676 -14.617 1 92.88 144 MET A C 1
ATOM 1127 O O . MET A 1 144 ? 6.469 0.976 -14.492 1 92.88 144 MET A O 1
ATOM 1131 N N . THR A 1 145 ? 8.633 1.241 -13.992 1 93.88 145 THR A N 1
ATOM 1132 C CA . THR A 1 145 ? 8.352 2.303 -13.031 1 93.88 145 THR A CA 1
ATOM 1133 C C . THR A 1 145 ? 7.672 3.484 -13.711 1 93.88 145 THR A C 1
ATOM 1135 O O . THR A 1 145 ? 8.047 3.865 -14.828 1 93.88 145 THR A O 1
ATOM 1138 N N . VAL A 1 146 ? 6.711 4.094 -13.039 1 96.81 146 VAL A N 1
ATOM 1139 C CA . VAL A 1 146 ? 5.98 5.227 -13.586 1 96.81 146 VAL A CA 1
ATOM 1140 C C . VAL A 1 146 ? 6.566 6.531 -13.055 1 96.81 146 VAL A C 1
ATOM 1142 O O . VAL A 1 146 ? 6.844 6.648 -11.859 1 96.81 146 VAL A O 1
ATOM 1145 N N . THR A 1 147 ? 6.816 7.516 -13.898 1 95.75 147 THR A N 1
ATOM 1146 C CA . THR A 1 147 ? 7.336 8.805 -13.477 1 95.75 147 THR A CA 1
ATOM 1147 C C . THR A 1 147 ? 6.203 9.742 -13.062 1 95.75 147 THR A C 1
ATOM 1149 O O . THR A 1 147 ? 5.066 9.586 -13.508 1 95.75 147 THR A O 1
ATOM 1152 N N . PRO A 1 148 ? 6.512 10.648 -12.234 1 96.19 148 PRO A N 1
ATOM 1153 C CA . PRO A 1 148 ? 5.48 11.625 -11.859 1 96.19 148 PRO A CA 1
ATOM 1154 C C . PRO A 1 148 ? 4.875 12.336 -13.062 1 96.19 148 PRO A C 1
ATOM 1156 O O . PRO A 1 148 ? 5.586 12.641 -14.031 1 96.19 148 PRO A O 1
ATOM 1159 N N . MET A 1 149 ? 3.557 12.578 -13.016 1 96.88 149 MET A N 1
ATOM 1160 C CA . MET A 1 149 ? 2.779 13.312 -14.008 1 96.88 149 MET A CA 1
ATOM 1161 C C . MET A 1 149 ? 2.572 12.484 -15.266 1 96.88 149 MET A C 1
ATOM 1163 O O . MET A 1 149 ? 2.088 12.992 -16.281 1 96.88 149 MET A O 1
ATOM 1167 N N . GLN A 1 150 ? 2.945 11.219 -15.305 1 96.62 150 GLN A N 1
ATOM 1168 C CA . GLN A 1 150 ? 2.611 10.305 -16.391 1 96.62 150 GLN A CA 1
ATOM 1169 C C . GLN A 1 150 ? 1.17 9.812 -16.281 1 96.62 150 GLN A C 1
ATOM 1171 O O . GLN A 1 150 ? 0.671 9.586 -15.18 1 96.62 150 GLN A O 1
ATOM 1176 N N . GLU A 1 151 ? 0.536 9.664 -17.438 1 96.88 151 GLU A N 1
ATOM 1177 C CA . GLU A 1 151 ? -0.782 9.039 -17.453 1 96.88 151 GLU A CA 1
ATOM 1178 C C . GLU A 1 151 ? -0.669 7.52 -17.547 1 96.88 151 GLU A C 1
ATOM 1180 O O . GLU A 1 151 ? 0.164 7.004 -18.297 1 96.88 151 GLU A O 1
ATOM 1185 N N . VAL A 1 152 ? -1.51 6.879 -16.75 1 96.94 152 VAL A N 1
ATOM 1186 C CA . VAL A 1 152 ? -1.503 5.418 -16.797 1 96.94 152 VAL A CA 1
ATOM 1187 C C . VAL A 1 152 ? -2.938 4.895 -16.812 1 96.94 152 VAL A C 1
ATOM 1189 O O . VAL A 1 152 ? -3.863 5.598 -16.391 1 96.94 152 VAL A O 1
ATOM 1192 N N . MET A 1 153 ? -3.092 3.729 -17.391 1 97.25 153 MET A N 1
ATOM 1193 C CA . MET A 1 153 ? -4.359 3.008 -17.312 1 97.25 153 MET A CA 1
ATOM 1194 C C . MET A 1 153 ? -4.434 2.17 -16.047 1 97.25 153 MET A C 1
ATOM 1196 O O . MET A 1 153 ? -3.482 1.464 -15.703 1 97.25 153 MET A O 1
ATOM 1200 N N . VAL A 1 154 ? -5.57 2.256 -15.32 1 97.56 154 VAL A N 1
ATOM 1201 C CA . VAL A 1 154 ? -5.766 1.446 -14.117 1 97.56 154 VAL A CA 1
ATOM 1202 C C . VAL A 1 154 ? -6.273 0.059 -14.508 1 97.56 154 VAL A C 1
ATOM 1204 O O . VAL A 1 154 ? -7.465 -0.23 -14.391 1 97.56 154 VAL A O 1
ATOM 1207 N N . ASP A 1 155 ? -5.379 -0.715 -14.992 1 97.19 155 ASP A N 1
ATOM 1208 C CA . ASP A 1 155 ? -5.672 -2.084 -15.406 1 97.19 155 ASP A CA 1
ATOM 1209 C C . ASP A 1 155 ? -4.832 -3.088 -14.617 1 97.19 155 ASP A C 1
ATOM 1211 O O . ASP A 1 155 ? -4.281 -2.756 -13.57 1 97.19 155 ASP A O 1
ATOM 1215 N N . ASP A 1 156 ? -4.797 -4.312 -15.078 1 95 156 ASP A N 1
ATOM 1216 C CA . ASP A 1 156 ? -4.156 -5.402 -14.352 1 95 156 ASP A CA 1
ATOM 1217 C C . ASP A 1 156 ? -2.639 -5.238 -14.344 1 95 156 ASP A C 1
ATOM 1219 O O . ASP A 1 156 ? -1.943 -5.906 -13.578 1 95 156 ASP A O 1
ATOM 1223 N N . ASP A 1 157 ? -2.162 -4.348 -15.125 1 96.06 157 ASP A N 1
ATOM 1224 C CA . ASP A 1 157 ? -0.715 -4.203 -15.258 1 96.06 157 ASP A CA 1
ATOM 1225 C C . ASP A 1 157 ? -0.194 -3.061 -14.391 1 96.06 157 ASP A C 1
ATOM 1227 O O . ASP A 1 157 ? 1.018 -2.863 -14.281 1 96.06 157 ASP A O 1
ATOM 1231 N N . LEU A 1 158 ? -1.094 -2.234 -13.852 1 97.88 158 LEU A N 1
ATOM 1232 C CA . LEU A 1 158 ? -0.715 -1.197 -12.898 1 97.88 158 LEU A CA 1
ATOM 1233 C C . LEU A 1 158 ? -0.618 -1.765 -11.484 1 97.88 158 LEU A C 1
ATOM 1235 O O . LEU A 1 158 ? -1.608 -2.256 -10.938 1 97.88 158 LEU A O 1
ATOM 1239 N N . ALA A 1 159 ? 0.623 -1.662 -10.922 1 98.44 159 ALA A N 1
ATOM 1240 C CA . ALA A 1 159 ? 0.811 -2.377 -9.664 1 98.44 159 ALA A CA 1
ATOM 1241 C C . ALA A 1 159 ? 1.738 -1.605 -8.734 1 98.44 159 ALA A C 1
ATOM 1243 O O . ALA A 1 159 ? 2.516 -0.759 -9.18 1 98.44 159 ALA A O 1
ATOM 1244 N N . LEU A 1 160 ? 1.556 -1.773 -7.496 1 98.5 160 LEU A N 1
ATOM 1245 C CA . LEU A 1 160 ? 2.516 -1.438 -6.449 1 98.5 160 LEU A CA 1
ATOM 1246 C C . LEU A 1 160 ? 3.256 -2.684 -5.973 1 98.5 160 LEU A C 1
ATOM 1248 O O . LEU A 1 160 ? 2.65 -3.742 -5.797 1 98.5 160 LEU A O 1
ATOM 1252 N N . TYR A 1 161 ? 4.52 -2.551 -5.746 1 98.69 161 TYR A N 1
ATOM 1253 C CA . TYR A 1 161 ? 5.328 -3.725 -5.434 1 98.69 161 TYR A CA 1
ATOM 1254 C C . TYR A 1 161 ? 5.773 -3.707 -3.977 1 98.69 161 TYR A C 1
ATOM 1256 O O . TYR A 1 161 ? 6.027 -2.641 -3.412 1 98.69 161 TYR A O 1
ATOM 1264 N N . PHE A 1 162 ? 5.832 -4.883 -3.404 1 98.81 162 PHE A N 1
ATOM 1265 C CA . PHE A 1 162 ? 6.176 -5.125 -2.008 1 98.81 162 PHE A CA 1
ATOM 1266 C C . PHE A 1 162 ? 7.27 -6.18 -1.896 1 98.81 162 PHE A C 1
ATOM 1268 O O . PHE A 1 162 ? 7.426 -7.02 -2.785 1 98.81 162 PHE A O 1
ATOM 1275 N N . THR A 1 163 ? 7.992 -6.141 -0.815 1 98.81 163 THR A N 1
ATOM 1276 C CA . THR A 1 163 ? 8.977 -7.172 -0.492 1 98.81 163 THR A CA 1
ATOM 1277 C C . THR A 1 163 ? 8.828 -7.625 0.958 1 98.81 163 THR A C 1
ATOM 1279 O O . THR A 1 163 ? 8.258 -6.906 1.782 1 98.81 163 THR A O 1
ATOM 1282 N N . ARG A 1 164 ? 9.258 -8.789 1.233 1 98.5 164 ARG A N 1
ATOM 1283 C CA . ARG A 1 164 ? 9.328 -9.336 2.582 1 98.5 164 ARG A CA 1
ATOM 1284 C C . ARG A 1 164 ? 10.609 -10.141 2.777 1 98.5 164 ARG A C 1
ATOM 1286 O O . ARG A 1 164 ? 10.969 -10.961 1.935 1 98.5 164 ARG A O 1
ATOM 1293 N N . ASP A 1 165 ? 11.266 -9.805 3.869 1 97.94 165 ASP A N 1
ATOM 1294 C CA . ASP A 1 165 ? 12.383 -10.656 4.266 1 97.94 165 ASP A CA 1
ATOM 1295 C C . ASP A 1 165 ? 11.883 -11.953 4.891 1 97.94 165 ASP A C 1
ATOM 1297 O O . ASP A 1 165 ? 11.031 -11.938 5.781 1 97.94 165 ASP A O 1
ATOM 1301 N N . LEU A 1 166 ? 12.414 -13 4.391 1 96.44 166 LEU A N 1
ATOM 1302 C CA . LEU A 1 166 ? 11.93 -14.312 4.789 1 96.44 166 LEU A CA 1
ATOM 1303 C C . LEU A 1 166 ? 12.75 -14.867 5.949 1 96.44 166 LEU A C 1
ATOM 1305 O O . LEU A 1 166 ? 13.922 -14.523 6.102 1 96.44 166 LEU A O 1
ATOM 1309 N N . MET B 1 1 ? 15.172 20.281 22.422 1 94.19 1 MET B N 1
ATOM 1310 C CA . MET B 1 1 ? 14.07 19.484 22.953 1 94.19 1 MET B CA 1
ATOM 1311 C C . MET B 1 1 ? 12.898 19.453 21.969 1 94.19 1 MET B C 1
ATOM 1313 O O . MET B 1 1 ? 12.555 20.484 21.375 1 94.19 1 MET B O 1
ATOM 1317 N N . LEU B 1 2 ? 12.203 18.406 21.812 1 97.94 2 LEU B N 1
ATOM 1318 C CA . LEU B 1 2 ? 11.086 18.266 20.891 1 97.94 2 LEU B CA 1
ATOM 1319 C C . LEU B 1 2 ? 9.773 18.688 21.531 1 97.94 2 LEU B C 1
ATOM 1321 O O . LEU B 1 2 ? 9.477 18.281 22.672 1 97.94 2 LEU B O 1
ATOM 1325 N N . GLU B 1 3 ? 9.031 19.531 20.859 1 98.12 3 GLU B N 1
ATOM 1326 C CA . GLU B 1 3 ? 7.691 19.953 21.266 1 98.12 3 GLU B CA 1
ATOM 1327 C C . GLU B 1 3 ? 6.699 19.828 20.109 1 98.12 3 GLU B C 1
ATOM 1329 O O . GLU B 1 3 ? 7.027 20.156 18.969 1 98.12 3 GLU B O 1
ATOM 1334 N N . ILE B 1 4 ? 5.547 19.375 20.422 1 98.75 4 ILE B N 1
ATOM 1335 C CA . ILE B 1 4 ? 4.453 19.344 19.469 1 98.75 4 ILE B CA 1
ATOM 1336 C C . ILE B 1 4 ? 3.33 20.266 19.922 1 98.75 4 ILE B C 1
ATOM 1338 O O . ILE B 1 4 ? 2.787 20.109 21.016 1 98.75 4 ILE B O 1
ATOM 1342 N N . THR B 1 5 ? 3.018 21.219 19.125 1 98.38 5 THR B N 1
ATOM 1343 C CA . THR B 1 5 ? 2.02 22.219 19.469 1 98.38 5 THR B CA 1
ATOM 1344 C C . THR B 1 5 ? 1.056 22.453 18.312 1 98.38 5 THR B C 1
ATOM 1346 O O . THR B 1 5 ? 1.348 22.078 17.172 1 98.38 5 THR B O 1
ATOM 1349 N N . PRO B 1 6 ? -0.098 23.047 18.609 1 98.75 6 PRO B N 1
ATOM 1350 C CA . PRO B 1 6 ? -0.93 23.5 17.5 1 98.75 6 PRO B CA 1
ATOM 1351 C C . PRO B 1 6 ? -0.249 24.594 16.656 1 98.75 6 PRO B C 1
ATOM 1353 O O . PRO B 1 6 ? 0.767 25.156 17.078 1 98.75 6 PRO B O 1
ATOM 1356 N N . LEU B 1 7 ? -0.779 24.766 15.477 1 98.88 7 LEU B N 1
ATOM 1357 C CA . LEU B 1 7 ? -0.313 25.859 14.625 1 98.88 7 LEU B CA 1
ATOM 1358 C C . LEU B 1 7 ? -0.577 27.219 15.281 1 98.88 7 LEU B C 1
ATOM 1360 O O . LEU B 1 7 ? -1.665 27.453 15.812 1 98.88 7 LEU B O 1
ATOM 1364 N N . ARG B 1 8 ? 0.403 28.062 15.344 1 98.31 8 ARG B N 1
ATOM 1365 C CA . ARG B 1 8 ? 0.273 29.406 15.906 1 98.31 8 ARG B CA 1
ATOM 1366 C C . ARG B 1 8 ? 0.129 30.453 14.812 1 98.31 8 ARG B C 1
ATOM 1368 O O . ARG B 1 8 ? 0.532 30.234 13.672 1 98.31 8 ARG B O 1
ATOM 1375 N N . PRO B 1 9 ? -0.429 31.594 15.141 1 98.19 9 PRO B N 1
ATOM 1376 C CA . PRO B 1 9 ? -0.65 32.656 14.148 1 98.19 9 PRO B CA 1
ATOM 1377 C C . PRO B 1 9 ? 0.642 33.094 13.477 1 98.19 9 PRO B C 1
ATOM 1379 O O . PRO B 1 9 ? 0.624 33.531 12.32 1 98.19 9 PRO B O 1
ATOM 1382 N N . GLU B 1 10 ? 1.729 32.938 14.102 1 97.94 10 GLU B N 1
ATOM 1383 C CA . GLU B 1 10 ? 2.998 33.406 13.562 1 97.94 10 GLU B CA 1
ATOM 1384 C C . GLU B 1 10 ? 3.688 32.344 12.727 1 97.94 10 GLU B C 1
AT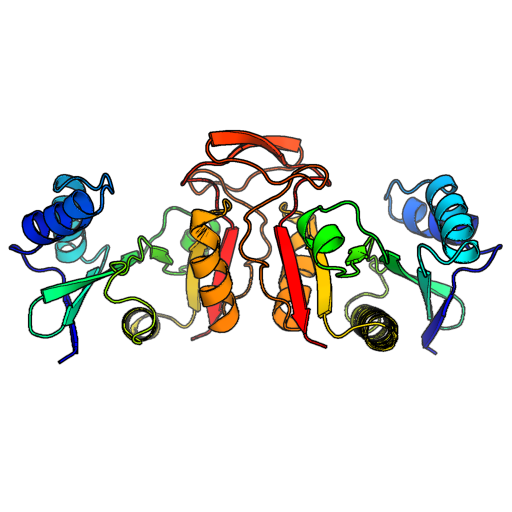OM 1386 O O . GLU B 1 10 ? 4.672 32.625 12.039 1 97.94 10 GLU B O 1
ATOM 1391 N N . ASP B 1 11 ? 3.197 31.156 12.703 1 98.44 11 ASP B N 1
ATOM 1392 C CA . ASP B 1 11 ? 3.883 30 12.125 1 98.44 11 ASP B CA 1
ATOM 1393 C C . ASP B 1 11 ? 3.852 30.062 10.602 1 98.44 11 ASP B C 1
ATOM 1395 O O . ASP B 1 11 ? 4.824 29.688 9.938 1 98.44 11 ASP B O 1
ATOM 1399 N N . PRO B 1 12 ? 2.775 30.578 9.984 1 98.44 12 PRO B N 1
ATOM 1400 C CA . PRO B 1 12 ? 2.607 30.391 8.539 1 98.44 12 PRO B CA 1
ATOM 1401 C C . PRO B 1 12 ? 3.791 30.938 7.738 1 98.44 12 PRO B C 1
ATOM 1403 O O . PRO B 1 12 ? 4.355 30.219 6.91 1 98.44 12 PRO B O 1
ATOM 1406 N N . PRO B 1 13 ? 4.289 32.125 7.957 1 97.88 13 PRO B N 1
ATOM 1407 C CA . PRO B 1 13 ? 5.43 32.594 7.156 1 97.88 13 PRO B CA 1
ATOM 1408 C C . PRO B 1 13 ? 6.699 31.781 7.438 1 97.88 13 PRO B C 1
ATOM 1410 O O . PRO B 1 13 ? 7.52 31.578 6.539 1 97.88 13 PRO B O 1
ATOM 1413 N N . LEU B 1 14 ? 6.906 31.266 8.664 1 97.56 14 LEU B N 1
ATOM 1414 C CA . LEU B 1 14 ? 8.086 30.5 9.039 1 97.56 14 LEU B CA 1
ATOM 1415 C C . LEU B 1 14 ? 8.086 29.141 8.359 1 97.56 14 LEU B C 1
ATOM 1417 O O . LEU B 1 14 ? 9.117 28.703 7.84 1 97.56 14 LEU B O 1
ATOM 1421 N N . ILE B 1 15 ? 6.965 28.516 8.312 1 98.38 15 ILE B N 1
ATOM 1422 C CA . ILE B 1 15 ? 6.832 27.203 7.691 1 98.38 15 ILE B CA 1
ATOM 1423 C C . ILE B 1 15 ? 7.023 27.328 6.184 1 98.38 15 ILE B C 1
ATOM 1425 O O . ILE B 1 15 ? 7.777 26.547 5.582 1 98.38 15 ILE B O 1
ATOM 1429 N N . ALA B 1 16 ? 6.363 28.312 5.57 1 98.19 16 ALA B N 1
ATOM 1430 C CA . ALA B 1 16 ? 6.5 28.531 4.129 1 98.19 16 ALA B CA 1
ATOM 1431 C C . ALA B 1 16 ? 7.957 28.766 3.744 1 98.19 16 ALA B C 1
ATOM 1433 O O . ALA B 1 16 ? 8.445 28.203 2.764 1 98.19 16 ALA B O 1
ATOM 1434 N N . GLN B 1 17 ? 8.641 29.562 4.559 1 97.5 17 GLN B N 1
ATOM 1435 C CA . GLN B 1 17 ? 10.047 29.859 4.293 1 97.5 17 GLN B CA 1
ATOM 1436 C C . GLN B 1 17 ? 10.914 28.609 4.426 1 97.5 17 GLN B C 1
ATOM 1438 O O . GLN B 1 17 ? 11.82 28.391 3.619 1 97.5 17 GLN B O 1
ATOM 1443 N N . ALA B 1 18 ? 10.648 27.812 5.465 1 97.75 18 ALA B N 1
ATOM 1444 C CA . ALA B 1 18 ? 11.414 26.594 5.691 1 97.75 18 ALA B CA 1
ATOM 1445 C C . ALA B 1 18 ? 11.336 25.656 4.48 1 97.75 18 ALA B C 1
ATOM 1447 O O . ALA B 1 18 ? 12.344 25.078 4.066 1 97.75 18 ALA B O 1
ATOM 1448 N N . PHE B 1 19 ? 10.164 25.531 3.877 1 97.38 19 PHE B N 1
ATOM 1449 C CA . PHE B 1 19 ? 9.992 24.656 2.725 1 97.38 19 PHE B CA 1
ATOM 1450 C C . PHE B 1 19 ? 10.562 25.297 1.465 1 97.38 19 PHE B C 1
ATOM 1452 O O . PHE B 1 19 ? 11.133 24.609 0.618 1 97.38 19 PHE B O 1
ATOM 1459 N N . THR B 1 20 ? 10.43 26.594 1.316 1 96.5 20 THR B N 1
ATOM 1460 C CA . THR B 1 20 ? 11.047 27.312 0.197 1 96.5 20 THR B CA 1
ATOM 1461 C C . THR B 1 20 ? 12.555 27.109 0.195 1 96.5 20 THR B C 1
ATOM 1463 O O . THR B 1 20 ? 13.164 26.922 -0.862 1 96.5 20 THR B O 1
ATOM 1466 N N . ASP B 1 21 ? 13.125 27.109 1.355 1 96.69 21 ASP B N 1
ATOM 1467 C CA . ASP B 1 21 ? 14.57 26.984 1.508 1 96.69 21 ASP B CA 1
ATOM 1468 C C . ASP B 1 21 ? 15.07 25.641 0.955 1 96.69 21 ASP B C 1
ATOM 1470 O O . ASP B 1 21 ? 16.219 25.531 0.542 1 96.69 21 ASP B O 1
ATOM 1474 N N . ILE B 1 22 ? 14.227 24.688 0.947 1 95.62 22 ILE B N 1
ATOM 1475 C CA . ILE B 1 22 ? 14.656 23.375 0.465 1 95.62 22 ILE B CA 1
ATOM 1476 C C . ILE B 1 22 ? 14.062 23.109 -0.917 1 95.62 22 ILE B C 1
ATOM 1478 O O . ILE B 1 22 ? 14.039 21.969 -1.383 1 95.62 22 ILE B O 1
ATOM 1482 N N . GLY B 1 23 ? 13.414 24.078 -1.477 1 95.38 23 GLY B N 1
ATOM 1483 C CA . GLY B 1 23 ? 12.984 24.016 -2.865 1 95.38 23 GLY B CA 1
ATOM 1484 C C . GLY B 1 23 ? 11.57 23.5 -3.027 1 95.38 23 GLY B C 1
ATOM 1485 O O . GLY B 1 23 ? 11.164 23.125 -4.129 1 95.38 23 GLY B O 1
ATOM 1486 N N . TRP B 1 24 ? 10.883 23.312 -1.961 1 93.56 24 TRP B N 1
ATOM 1487 C CA . TRP B 1 24 ? 9.5 22.875 -2.049 1 93.56 24 TRP B CA 1
ATOM 1488 C C . TRP B 1 24 ? 8.555 24.062 -2.205 1 93.56 24 TRP B C 1
ATOM 1490 O O . TRP B 1 24 ? 8.742 25.094 -1.57 1 93.56 24 TRP B O 1
ATOM 1500 N N . ASP B 1 25 ? 7.602 23.906 -3.084 1 89.81 25 ASP B N 1
ATOM 1501 C CA . ASP B 1 25 ? 6.617 24.953 -3.326 1 89.81 25 ASP B CA 1
ATOM 1502 C C . ASP B 1 25 ? 5.406 24.797 -2.414 1 89.81 25 ASP B C 1
ATOM 1504 O O . ASP B 1 25 ? 4.422 24.156 -2.787 1 89.81 25 ASP B O 1
ATOM 1508 N N . LYS B 1 26 ? 5.43 25.422 -1.306 1 93.12 26 LYS B N 1
ATOM 1509 C CA . LYS B 1 26 ? 4.359 25.453 -0.314 1 93.12 26 LYS B CA 1
ATOM 1510 C C . LYS B 1 26 ? 4.047 26.875 0.117 1 93.12 26 LYS B C 1
ATOM 1512 O O . LYS B 1 26 ? 4.641 27.391 1.068 1 93.12 26 LYS B O 1
ATOM 1517 N N . PRO B 1 27 ? 3.1 27.406 -0.511 1 95.19 27 PRO B N 1
ATOM 1518 C CA . PRO B 1 27 ? 2.828 28.828 -0.292 1 95.19 27 PRO B CA 1
ATOM 1519 C C . PRO B 1 27 ? 2.262 29.109 1.097 1 95.19 27 PRO B C 1
ATOM 1521 O O . PRO B 1 27 ? 1.494 28.312 1.632 1 95.19 27 PRO B O 1
ATOM 1524 N N . GLN B 1 28 ? 2.609 30.281 1.583 1 97.69 28 GLN B N 1
ATOM 1525 C CA . GLN B 1 28 ? 2.168 30.719 2.902 1 97.69 28 GLN B CA 1
ATOM 1526 C C . GLN B 1 28 ? 0.651 30.641 3.035 1 97.69 28 GLN B C 1
ATOM 1528 O O . GLN B 1 28 ? 0.134 30.312 4.109 1 97.69 28 GLN B O 1
ATOM 1533 N N . GLY B 1 29 ? -0.051 30.938 1.957 1 98.25 29 GLY B N 1
ATOM 1534 C CA . GLY B 1 29 ? -1.506 30.922 1.954 1 98.25 29 GLY B CA 1
ATOM 1535 C C . GLY B 1 29 ? -2.09 29.594 2.426 1 98.25 29 GLY B C 1
ATOM 1536 O O . GLY B 1 29 ? -3.17 29.578 3.02 1 98.25 29 GLY B O 1
ATOM 1537 N N . GLN B 1 30 ? -1.476 28.531 2.166 1 97.81 30 GLN B N 1
ATOM 1538 C CA . GLN B 1 30 ? -1.934 27.219 2.615 1 97.81 30 GLN B CA 1
ATOM 1539 C C . GLN B 1 30 ? -1.987 27.141 4.141 1 97.81 30 GLN B C 1
ATOM 1541 O O . GLN B 1 30 ? -2.963 26.656 4.711 1 97.81 30 GLN B O 1
ATOM 1546 N N . TYR B 1 31 ? -0.982 27.672 4.762 1 98.56 31 TYR B N 1
ATOM 1547 C CA . TYR B 1 31 ? -0.885 27.562 6.215 1 98.56 31 TYR B CA 1
ATOM 1548 C C . TYR B 1 31 ? -1.783 28.594 6.895 1 98.56 31 TYR B C 1
ATOM 1550 O O . TYR B 1 31 ? -2.256 28.359 8.016 1 98.56 31 TYR B O 1
ATOM 1558 N N . VAL B 1 32 ? -2.01 29.688 6.219 1 98.69 32 VAL B N 1
ATOM 1559 C CA . VAL B 1 32 ? -3.016 30.625 6.703 1 98.69 32 VAL B CA 1
ATOM 1560 C C . VAL B 1 32 ? -4.391 29.969 6.695 1 98.69 32 VAL B C 1
ATOM 1562 O O . VAL B 1 32 ? -5.148 30.078 7.664 1 98.69 32 VAL B O 1
ATOM 1565 N N . ARG B 1 33 ? -4.652 29.281 5.672 1 98.56 33 ARG B N 1
ATOM 1566 C CA . ARG B 1 33 ? -5.902 28.547 5.59 1 98.56 33 ARG B CA 1
ATOM 1567 C C . ARG B 1 33 ? -5.973 27.469 6.668 1 98.56 33 ARG B C 1
ATOM 1569 O O . ARG B 1 33 ? -7.02 27.266 7.285 1 98.56 33 ARG B O 1
ATOM 1576 N N . TYR B 1 34 ? -4.871 26.75 6.867 1 98.69 34 TYR B N 1
ATOM 1577 C CA . TYR B 1 34 ? -4.832 25.734 7.918 1 98.69 34 TYR B CA 1
ATOM 1578 C C . TYR B 1 34 ? -5.148 26.359 9.281 1 98.69 34 TYR B C 1
ATOM 1580 O O . TYR B 1 34 ? -5.84 25.734 10.094 1 98.69 34 TYR B O 1
ATOM 1588 N N . LEU B 1 35 ? -4.59 27.547 9.477 1 98.75 35 LEU B N 1
ATOM 1589 C CA . LEU B 1 35 ? -4.84 28.234 10.742 1 98.75 35 LEU B CA 1
ATOM 1590 C C . LEU B 1 35 ? -6.328 28.516 10.914 1 98.75 35 LEU B C 1
ATOM 1592 O O . LEU B 1 35 ? -6.875 28.312 12 1 98.75 35 LEU B O 1
ATOM 1596 N N . GLU B 1 36 ? -6.965 28.969 9.891 1 98.62 36 GLU B N 1
ATOM 1597 C CA . GLU B 1 36 ? -8.406 29.219 9.914 1 98.62 36 GLU B CA 1
ATOM 1598 C C . GLU B 1 36 ? -9.188 27.938 10.195 1 98.62 36 GLU B C 1
ATOM 1600 O O . GLU B 1 36 ? -10.102 27.938 11.016 1 98.62 36 GLU B O 1
ATOM 1605 N N . GLU B 1 37 ? -8.852 26.891 9.562 1 98.75 37 GLU B N 1
ATOM 1606 C CA . GLU B 1 37 ? -9.531 25.609 9.727 1 98.75 37 GLU B CA 1
ATOM 1607 C C . GLU B 1 37 ? -9.305 25.047 11.125 1 98.75 37 GLU B C 1
ATOM 1609 O O . GLU B 1 37 ? -10.18 24.375 11.688 1 98.75 37 GLU B O 1
ATOM 1614 N N . GLN B 1 38 ? -8.102 25.25 11.609 1 98.75 38 GLN B N 1
ATOM 1615 C CA . GLN B 1 38 ? -7.828 24.859 12.984 1 98.75 38 GLN B CA 1
ATOM 1616 C C . GLN B 1 38 ? -8.719 25.625 13.961 1 98.75 38 GLN B C 1
ATOM 1618 O O . GLN B 1 38 ? -9.289 25.031 14.883 1 98.75 38 GLN B O 1
ATOM 1623 N N . THR B 1 39 ? -8.805 26.891 13.719 1 98.31 39 THR B N 1
ATOM 1624 C CA . THR B 1 39 ? -9.578 27.766 14.594 1 98.31 39 THR B CA 1
ATOM 1625 C C . THR B 1 39 ? -11.055 27.359 14.578 1 98.31 39 THR B C 1
ATOM 1627 O O . THR B 1 39 ? -11.719 27.391 15.609 1 98.31 39 THR B O 1
ATOM 1630 N N . SER B 1 40 ? -11.531 26.984 13.43 1 98.25 40 SER B N 1
ATOM 1631 C CA . SER B 1 40 ? -12.93 26.578 13.297 1 98.25 40 SER B CA 1
ATOM 1632 C C . SER B 1 40 ? -13.156 25.172 13.844 1 98.25 40 SER B C 1
ATOM 1634 O O . SER B 1 40 ? -14.297 24.719 13.945 1 98.25 40 SER B O 1
ATOM 1636 N N . GLY B 1 41 ? -12.094 24.422 14.125 1 97.81 41 GLY B N 1
ATOM 1637 C CA . GLY B 1 41 ? -12.195 23.094 14.703 1 97.81 41 GLY B CA 1
ATOM 1638 C C . GLY B 1 41 ? -12.25 22 13.664 1 97.81 41 GLY B C 1
ATOM 1639 O O . GLY B 1 41 ? -12.453 20.828 13.992 1 97.81 41 GLY B O 1
ATOM 1640 N N . ASP B 1 42 ? -12.008 22.328 12.422 1 98.12 42 ASP B N 1
ATOM 1641 C CA . ASP B 1 42 ? -12.188 21.391 11.32 1 98.12 42 ASP B CA 1
ATOM 1642 C C . ASP B 1 42 ? -10.914 20.578 11.078 1 98.12 42 ASP B C 1
ATOM 1644 O O . ASP B 1 42 ? -10.977 19.438 10.625 1 98.12 42 ASP B O 1
ATOM 1648 N N . ARG B 1 43 ? -9.758 21.25 11.383 1 98.69 43 ARG B N 1
ATOM 1649 C CA . ARG B 1 43 ? -8.461 20.672 11.023 1 98.69 43 ARG B CA 1
ATOM 1650 C C . ARG B 1 43 ? -7.406 21.016 12.062 1 98.69 43 ARG B C 1
ATOM 1652 O O . ARG B 1 43 ? -6.688 22 11.93 1 98.69 43 ARG B O 1
ATOM 1659 N N . PRO B 1 44 ? -7.293 20.219 13.078 1 98.75 44 PRO B N 1
ATOM 1660 C CA . PRO B 1 44 ? -6.121 20.391 13.938 1 98.75 44 PRO B CA 1
ATOM 1661 C C . PRO B 1 44 ? -4.805 20.234 13.188 1 98.75 44 PRO B C 1
ATOM 1663 O O . PRO B 1 44 ? -4.676 19.344 12.328 1 98.75 44 PRO B O 1
ATOM 1666 N N . VAL B 1 45 ? -3.883 21.109 13.43 1 98.94 45 VAL B N 1
ATOM 1667 C CA . VAL B 1 45 ? -2.531 21.062 12.883 1 98.94 45 VAL B CA 1
ATOM 1668 C C . VAL B 1 45 ? -1.524 20.859 14.008 1 98.94 45 VAL B C 1
ATOM 1670 O O . VAL B 1 45 ? -1.542 21.578 15.008 1 98.94 45 VAL B O 1
ATOM 1673 N N . LEU B 1 46 ? -0.712 19.828 13.898 1 98.94 46 LEU B N 1
ATOM 1674 C CA . LEU B 1 46 ? 0.331 19.531 14.867 1 98.94 46 LEU B CA 1
ATOM 1675 C C . LEU B 1 46 ? 1.706 19.906 14.328 1 98.94 46 LEU B C 1
ATOM 1677 O O . LEU B 1 46 ? 2.133 19.375 13.297 1 98.94 46 LEU B O 1
ATOM 1681 N N . VAL B 1 47 ? 2.355 20.797 15 1 98.94 47 VAL B N 1
ATOM 1682 C CA . VAL B 1 47 ? 3.652 21.297 14.57 1 98.94 47 VAL B CA 1
ATOM 1683 C C . VAL B 1 47 ? 4.742 20.812 15.523 1 98.94 47 VAL B C 1
ATOM 1685 O O . VAL B 1 47 ? 4.641 21 16.734 1 98.94 47 VAL B O 1
ATOM 1688 N N . ALA B 1 48 ? 5.738 20.203 14.953 1 98.88 48 ALA B N 1
ATOM 1689 C CA . ALA B 1 48 ? 6.906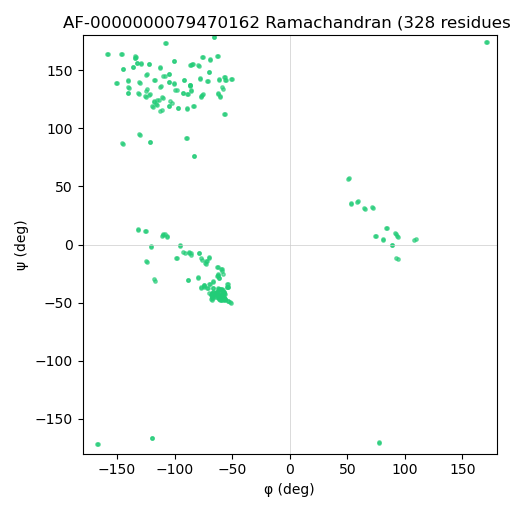 19.781 15.711 1 98.88 48 ALA B CA 1
ATOM 1690 C C . ALA B 1 48 ? 8 20.844 15.695 1 98.88 48 ALA B C 1
ATOM 1692 O O . ALA B 1 48 ? 8.359 21.344 14.633 1 98.88 48 ALA B O 1
ATOM 1693 N N . ARG B 1 49 ? 8.516 21.172 16.906 1 98.5 49 ARG B N 1
ATOM 1694 C CA . ARG B 1 49 ? 9.641 22.094 17.062 1 98.5 49 ARG B CA 1
ATOM 1695 C C . ARG B 1 49 ? 10.773 21.438 17.844 1 98.5 49 ARG B C 1
ATOM 1697 O O . ARG B 1 49 ? 10.531 20.734 18.828 1 98.5 49 ARG B O 1
ATOM 1704 N N . VAL B 1 50 ? 11.953 21.594 17.328 1 98.12 50 VAL B N 1
ATOM 1705 C CA . VAL B 1 50 ? 13.156 21.141 18.031 1 98.12 50 VAL B CA 1
ATOM 1706 C C . VAL B 1 50 ? 13.984 22.359 18.453 1 98.12 50 VAL B C 1
ATOM 1708 O O . VAL B 1 50 ? 14.484 23.109 17.609 1 98.12 50 VAL B O 1
ATOM 1711 N N . ASP B 1 51 ? 14.086 22.516 19.75 1 97.25 51 ASP B N 1
ATOM 1712 C CA . ASP B 1 51 ? 14.789 23.672 20.297 1 97.25 51 ASP B CA 1
ATOM 1713 C C . ASP B 1 51 ? 14.234 24.969 19.719 1 97.25 51 ASP B C 1
ATOM 1715 O O . ASP B 1 51 ? 15 25.859 19.328 1 97.25 51 ASP B O 1
ATOM 1719 N N . GLY B 1 52 ? 12.922 24.953 19.484 1 95.94 52 GLY B N 1
ATOM 1720 C CA . GLY B 1 52 ? 12.219 26.156 19.062 1 95.94 52 GLY B CA 1
ATOM 1721 C C . GLY B 1 52 ? 12.094 26.281 17.547 1 95.94 52 GLY B C 1
ATOM 1722 O O . GLY B 1 52 ? 11.297 27.078 17.047 1 95.94 52 GLY B O 1
ATOM 1723 N N . ASP B 1 53 ? 12.836 25.453 16.828 1 96.81 53 ASP B N 1
ATOM 1724 C CA . ASP B 1 53 ? 12.859 25.516 15.367 1 96.81 53 ASP B CA 1
ATOM 1725 C C . ASP B 1 53 ? 11.82 24.578 14.758 1 96.81 53 ASP B C 1
ATOM 1727 O O . ASP B 1 53 ? 11.633 23.469 15.234 1 96.81 53 ASP B O 1
ATOM 1731 N N . PHE B 1 54 ? 11.219 25.109 13.672 1 98.25 54 PHE B N 1
ATOM 1732 C CA . PHE B 1 54 ? 10.273 24.297 12.93 1 98.25 54 PHE B CA 1
ATOM 1733 C C . PHE B 1 54 ? 10.953 23.047 12.375 1 98.25 54 PHE B C 1
ATOM 1735 O O . PHE B 1 54 ? 11.977 23.141 11.695 1 98.25 54 PHE B O 1
ATOM 1742 N N . ALA B 1 55 ? 10.344 21.828 12.672 1 98.69 55 ALA B N 1
ATOM 1743 C CA . ALA B 1 55 ? 10.93 20.562 12.219 1 98.69 55 ALA B CA 1
ATOM 1744 C C . ALA B 1 55 ? 9.984 19.844 11.258 1 98.69 55 ALA B C 1
ATOM 1746 O O . ALA B 1 55 ? 10.438 19.125 10.359 1 98.69 55 ALA B O 1
ATOM 1747 N N . GLY B 1 56 ? 8.727 20.016 11.43 1 98.69 56 GLY B N 1
ATOM 1748 C CA . GLY B 1 56 ? 7.73 19.328 10.625 1 98.69 56 GLY B CA 1
ATOM 1749 C C . GLY B 1 56 ? 6.316 19.516 11.141 1 98.69 56 GLY B C 1
ATOM 1750 O O . GLY B 1 56 ? 6.098 20.219 12.133 1 98.69 56 GLY B O 1
ATOM 1751 N N . TYR B 1 57 ? 5.391 19.016 10.391 1 98.88 57 TYR B N 1
ATOM 1752 C CA . TYR B 1 57 ? 3.998 19.109 10.82 1 98.88 57 TYR B CA 1
ATOM 1753 C C . TYR B 1 57 ? 3.146 18.047 10.133 1 98.88 57 TYR B C 1
ATOM 1755 O O . TYR B 1 57 ? 3.594 17.406 9.18 1 98.88 57 TYR B O 1
ATOM 1763 N N . LEU B 1 58 ? 1.994 17.812 10.641 1 98.81 58 LEU B N 1
ATOM 1764 C CA . LEU B 1 58 ? 0.902 17.109 9.969 1 98.81 58 LEU B CA 1
ATOM 1765 C C . LEU B 1 58 ? -0.448 17.688 10.391 1 98.81 58 LEU B C 1
ATOM 1767 O O . LEU B 1 58 ? -0.521 18.484 11.312 1 98.81 58 LEU B O 1
ATOM 1771 N N . THR B 1 59 ? -1.455 17.375 9.633 1 98.88 59 THR B N 1
ATOM 1772 C CA . THR B 1 59 ? -2.801 17.828 9.969 1 98.88 59 THR B CA 1
ATOM 1773 C C . THR B 1 59 ? -3.746 16.641 10.125 1 98.88 59 THR B C 1
ATOM 1775 O O . THR B 1 59 ? -3.455 15.539 9.648 1 98.88 59 THR B O 1
ATOM 1778 N N . VAL B 1 60 ? -4.789 16.844 10.883 1 98.88 60 VAL B N 1
ATOM 1779 C CA . VAL B 1 60 ? -5.898 15.898 10.984 1 98.88 60 VAL B CA 1
ATOM 1780 C C . VAL B 1 60 ? -7.184 16.562 10.484 1 98.88 60 VAL B C 1
ATOM 1782 O O . VAL B 1 60 ? -7.547 17.641 10.938 1 98.88 60 VAL B O 1
ATOM 1785 N N . VAL B 1 61 ? -7.793 15.953 9.531 1 98.62 61 VAL B N 1
ATOM 1786 C CA . VAL B 1 61 ? -9.078 16.438 9.023 1 98.62 61 VAL B CA 1
ATOM 1787 C C . VAL B 1 61 ? -10.203 15.547 9.555 1 98.62 61 VAL B C 1
ATOM 1789 O O . VAL B 1 61 ? -10.227 14.336 9.297 1 98.62 61 VAL B O 1
ATOM 1792 N N . TRP B 1 62 ? -11.156 16.141 10.227 1 98.56 62 TRP B N 1
ATOM 1793 C CA . TRP B 1 62 ? -12.211 15.375 10.875 1 98.56 62 TRP B CA 1
ATOM 1794 C C . TRP B 1 62 ? -13.203 14.844 9.852 1 98.56 62 TRP B C 1
ATOM 1796 O O . TRP B 1 62 ? -13.719 13.734 9.992 1 98.56 62 TRP B O 1
ATOM 1806 N N . VAL B 1 63 ? -13.453 15.656 8.828 1 97.88 63 VAL B N 1
ATOM 1807 C CA . VAL B 1 63 ? -14.352 15.281 7.746 1 97.88 63 VAL B CA 1
ATOM 1808 C C . VAL B 1 63 ? -13.609 15.328 6.414 1 97.88 63 VAL B C 1
ATOM 1810 O O . VAL B 1 63 ? -13.664 16.328 5.699 1 97.88 63 VAL B O 1
ATOM 1813 N N . PRO B 1 64 ? -12.977 14.234 6.047 1 97.56 64 PRO B N 1
ATOM 1814 C CA . PRO B 1 64 ? -12.133 14.25 4.852 1 97.56 64 PRO B CA 1
ATOM 1815 C C . PRO B 1 64 ? -12.938 14.211 3.557 1 97.56 64 PRO B C 1
ATOM 1817 O O . PRO B 1 64 ? -14.125 13.867 3.576 1 97.56 64 PRO B O 1
ATOM 1820 N N . GLN B 1 65 ? -12.281 14.602 2.504 1 95.56 65 GLN B N 1
ATOM 1821 C CA . GLN B 1 65 ? -12.906 14.602 1.185 1 95.56 65 GLN B CA 1
ATOM 1822 C C . GLN B 1 65 ? -13.102 13.18 0.668 1 95.56 65 GLN B C 1
ATOM 1824 O O . GLN B 1 65 ? -14.078 12.891 -0.03 1 95.56 65 GLN B O 1
ATOM 1829 N N . TYR B 1 66 ? -12.18 12.25 0.913 1 97.62 66 TYR B N 1
ATOM 1830 C CA . TYR B 1 66 ? -12.281 10.867 0.479 1 97.62 66 TYR B CA 1
ATOM 1831 C C . TYR B 1 66 ? -13.562 10.227 0.996 1 97.62 66 TYR B C 1
ATOM 1833 O O . TYR B 1 66 ? -13.727 10.031 2.203 1 97.62 66 TYR B O 1
ATOM 1841 N N . GLU B 1 67 ? -14.453 9.922 0.13 1 96.75 67 GLU B N 1
ATOM 1842 C CA . GLU B 1 67 ? -15.836 9.57 0.444 1 96.75 67 GLU B CA 1
ATOM 1843 C C . GLU B 1 67 ? -15.898 8.383 1.404 1 96.75 67 GLU B C 1
ATOM 1845 O O . GLU B 1 67 ? -16.625 8.422 2.396 1 96.75 67 GLU B O 1
ATOM 1850 N N . PRO B 1 68 ? -15.156 7.348 1.185 1 97.38 68 PRO B N 1
ATOM 1851 C CA . PRO B 1 68 ? -15.266 6.211 2.102 1 97.38 68 PRO B CA 1
ATOM 1852 C C . PRO B 1 68 ? -14.938 6.586 3.547 1 97.38 68 PRO B C 1
ATOM 1854 O O . PRO B 1 68 ? -15.602 6.109 4.473 1 97.38 68 PRO B O 1
ATOM 1857 N N . PHE B 1 69 ? -13.938 7.414 3.725 1 98.25 69 PHE B N 1
ATOM 1858 C CA . PHE B 1 69 ? -13.625 7.879 5.07 1 98.25 69 PHE B CA 1
ATOM 1859 C C . PHE B 1 69 ? -14.75 8.758 5.613 1 98.25 69 PHE B C 1
ATOM 1861 O O . PHE B 1 69 ? -15.172 8.594 6.762 1 98.25 69 PHE B O 1
ATOM 1868 N N . ARG B 1 70 ? -15.195 9.68 4.762 1 97.5 70 ARG B N 1
ATOM 1869 C CA . ARG B 1 70 ? -16.234 10.625 5.172 1 97.5 70 ARG B CA 1
ATOM 1870 C C . ARG B 1 70 ? -17.484 9.883 5.617 1 97.5 70 ARG B C 1
ATOM 1872 O O . ARG B 1 70 ? -18.031 10.164 6.688 1 97.5 70 ARG B O 1
ATOM 1879 N N . VAL B 1 71 ? -17.938 8.906 4.887 1 97.19 71 VAL B N 1
ATOM 1880 C CA . VAL B 1 71 ? -19.172 8.172 5.148 1 97.19 71 VAL B CA 1
ATOM 1881 C C . VAL B 1 71 ? -19 7.324 6.406 1 97.19 71 VAL B C 1
ATOM 1883 O O . VAL B 1 71 ? -19.938 7.18 7.195 1 97.19 71 VAL B O 1
ATOM 1886 N N . ALA B 1 72 ? -17.844 6.84 6.637 1 97.56 72 ALA B N 1
ATOM 1887 C CA . ALA B 1 72 ? -17.594 5.953 7.77 1 97.56 72 ALA B CA 1
ATOM 1888 C C . ALA B 1 72 ? -17.25 6.746 9.023 1 97.56 72 ALA B C 1
ATOM 1890 O O . ALA B 1 72 ? -17.078 6.176 10.102 1 97.56 72 ALA B O 1
ATOM 1891 N N . GLY B 1 73 ? -17.078 8.062 8.898 1 97.94 73 GLY B N 1
ATOM 1892 C CA . GLY B 1 73 ? -16.703 8.898 10.023 1 97.94 73 GLY B CA 1
ATOM 1893 C C . GLY B 1 73 ? -15.258 8.703 10.445 1 97.94 73 GLY B C 1
ATOM 1894 O O . GLY B 1 73 ? -14.938 8.773 11.633 1 97.94 73 GLY B O 1
ATOM 1895 N N . ILE B 1 74 ? -14.398 8.391 9.477 1 98.5 74 ILE B N 1
ATOM 1896 C CA . ILE B 1 74 ? -12.984 8.172 9.742 1 98.5 74 ILE B CA 1
ATOM 1897 C C . ILE B 1 74 ? -12.203 9.453 9.453 1 98.5 74 ILE B C 1
ATOM 1899 O O . ILE B 1 74 ? -12.156 9.914 8.305 1 98.5 74 ILE B O 1
ATOM 1903 N N . PRO B 1 75 ? -11.555 10.016 10.508 1 98.81 75 PRO B N 1
ATOM 1904 C CA . PRO B 1 75 ? -10.68 11.156 10.242 1 98.81 75 PRO B CA 1
ATOM 1905 C C . PRO B 1 75 ? -9.43 10.781 9.461 1 98.81 75 PRO B C 1
ATOM 1907 O O . PRO B 1 75 ? -9.039 9.609 9.438 1 98.81 75 PRO B O 1
ATOM 1910 N N . GLU B 1 76 ? -8.883 11.758 8.867 1 98.75 76 GLU B N 1
ATOM 1911 C CA . GLU B 1 76 ? -7.746 11.508 7.988 1 98.75 76 GLU B CA 1
ATOM 1912 C C . GLU B 1 76 ? -6.539 12.352 8.383 1 98.75 76 GLU B C 1
ATOM 1914 O O . GLU B 1 76 ? -6.668 13.562 8.594 1 98.75 76 GLU B O 1
ATOM 1919 N N . ILE B 1 77 ? -5.438 11.695 8.562 1 98.81 77 ILE B N 1
ATOM 1920 C CA . ILE B 1 77 ? -4.164 12.398 8.672 1 98.81 77 ILE B CA 1
ATOM 1921 C C . ILE B 1 77 ? -3.695 12.836 7.285 1 98.81 77 ILE B C 1
ATOM 1923 O O . ILE B 1 77 ? -3.658 12.031 6.355 1 98.81 77 ILE B O 1
ATOM 1927 N N . GLN B 1 78 ? -3.375 14.133 7.105 1 98.19 78 GLN B N 1
ATOM 1928 C CA . GLN B 1 78 ? -2.996 14.688 5.809 1 98.19 78 GLN B CA 1
ATOM 1929 C C . GLN B 1 78 ? -1.761 15.578 5.934 1 98.19 78 GLN B C 1
ATOM 1931 O O . GLN B 1 78 ? -1.44 16.062 7.023 1 98.19 78 GLN B O 1
ATOM 1936 N N . ASP B 1 79 ? -1.146 15.773 4.812 1 97.38 79 ASP B N 1
ATOM 1937 C CA . ASP B 1 79 ? -0.08 16.75 4.617 1 97.38 79 ASP B CA 1
ATOM 1938 C C . ASP B 1 79 ? 1.003 16.609 5.684 1 97.38 79 ASP B C 1
ATOM 1940 O O . ASP B 1 79 ? 1.351 17.578 6.363 1 97.38 79 ASP B O 1
ATOM 1944 N N . PHE B 1 80 ? 1.538 15.477 5.777 1 98.25 80 PHE B N 1
ATOM 1945 C CA . PHE B 1 80 ? 2.576 15.094 6.727 1 98.25 80 PHE B CA 1
ATOM 1946 C C . PHE B 1 80 ? 3.961 15.367 6.152 1 98.25 80 PHE B C 1
ATOM 1948 O O . PHE B 1 80 ? 4.355 14.766 5.148 1 98.25 80 PHE B O 1
ATOM 1955 N N . ASN B 1 81 ? 4.707 16.266 6.797 1 97.81 81 ASN B N 1
ATOM 1956 C CA . ASN B 1 81 ? 6.043 16.625 6.34 1 97.81 81 ASN B CA 1
ATOM 1957 C C . ASN B 1 81 ? 7.008 16.797 7.512 1 97.81 81 ASN B C 1
ATOM 1959 O O . ASN B 1 81 ? 6.652 17.375 8.539 1 97.81 81 ASN B O 1
ATOM 1963 N N . VAL B 1 82 ? 8.148 16.266 7.367 1 97.81 82 VAL B N 1
ATOM 1964 C CA . VAL B 1 82 ? 9.297 16.531 8.227 1 97.81 82 VAL B CA 1
ATOM 1965 C C . VAL B 1 82 ? 10.461 17.062 7.395 1 97.81 82 VAL B C 1
ATOM 1967 O O . VAL B 1 82 ? 10.773 16.516 6.332 1 97.81 82 VAL B O 1
ATOM 1970 N N . LEU B 1 83 ? 11.039 18.156 7.789 1 97.94 83 LEU B N 1
ATOM 1971 C CA . LEU B 1 83 ? 12.188 18.688 7.066 1 97.94 83 LEU B CA 1
ATOM 1972 C C . LEU B 1 83 ? 13.305 17.641 6.977 1 97.94 83 LEU B C 1
ATOM 1974 O O . LEU B 1 83 ? 13.555 16.922 7.934 1 97.94 83 LEU B O 1
ATOM 1978 N N . PRO B 1 84 ? 13.969 17.672 5.832 1 96.62 84 PRO B N 1
ATOM 1979 C CA . PRO B 1 84 ? 14.992 16.656 5.602 1 96.62 84 PRO B CA 1
ATOM 1980 C C . PRO B 1 84 ? 16.031 16.594 6.719 1 96.62 84 PRO B C 1
ATOM 1982 O O . PRO B 1 84 ? 16.391 15.5 7.168 1 96.62 84 PRO B O 1
ATOM 1985 N N . ARG B 1 85 ? 16.422 17.656 7.312 1 96.06 85 ARG B N 1
ATOM 1986 C CA . ARG B 1 85 ? 17.484 17.688 8.32 1 96.06 85 ARG B CA 1
ATOM 1987 C C . ARG B 1 85 ? 17.016 17.078 9.633 1 96.06 85 ARG B C 1
ATOM 1989 O O . ARG B 1 85 ? 17.812 16.766 10.508 1 96.06 85 ARG B O 1
ATOM 1996 N N . TYR B 1 86 ? 15.695 16.891 9.766 1 97 86 TYR B N 1
ATOM 1997 C CA . TYR B 1 86 ? 15.148 16.375 11.023 1 97 86 TYR B CA 1
ATOM 1998 C C . TYR B 1 86 ? 14.633 14.961 10.844 1 97 86 TYR B C 1
ATOM 2000 O O . TYR B 1 86 ? 14.008 14.406 11.758 1 97 86 TYR B O 1
ATOM 2008 N N . ARG B 1 87 ? 14.844 14.312 9.734 1 95.5 87 ARG B N 1
ATOM 2009 C CA . ARG B 1 87 ? 14.328 12.969 9.477 1 95.5 87 ARG B CA 1
ATOM 2010 C C . ARG B 1 87 ? 15.188 11.914 10.164 1 95.5 87 ARG B C 1
ATOM 2012 O O . ARG B 1 87 ? 16.344 12.172 10.5 1 95.5 87 ARG B O 1
ATOM 2019 N N . ARG B 1 88 ? 14.641 10.844 10.438 1 94.31 88 ARG B N 1
ATOM 2020 C CA . ARG B 1 88 ? 15.281 9.695 11.078 1 94.31 88 ARG B CA 1
ATOM 2021 C C . ARG B 1 88 ? 15.727 10.039 12.492 1 94.31 88 ARG B C 1
ATOM 2023 O O . ARG B 1 88 ? 16.781 9.594 12.938 1 94.31 88 ARG B O 1
ATOM 2030 N N . GLN B 1 89 ? 14.938 10.953 13.102 1 96 89 GLN B N 1
ATOM 2031 C CA . GLN B 1 89 ? 15.219 11.383 14.469 1 96 89 GLN B CA 1
ATOM 2032 C C . GLN B 1 89 ? 14 11.203 15.367 1 96 89 GLN B C 1
ATOM 2034 O O . GLN B 1 89 ? 13.938 11.773 16.453 1 96 89 GLN B O 1
ATOM 2039 N N . GLY B 1 90 ? 13.047 10.531 14.891 1 96.25 90 GLY B N 1
ATOM 2040 C CA . GLY B 1 90 ? 11.875 10.203 15.695 1 96.25 90 GLY B CA 1
ATOM 2041 C C . GLY B 1 90 ? 10.789 11.258 15.617 1 96.25 90 GLY B C 1
ATOM 2042 O O . GLY B 1 90 ? 9.727 11.102 16.219 1 96.25 90 GLY B O 1
ATOM 2043 N N . ILE B 1 91 ? 10.992 12.305 14.898 1 97.81 91 ILE B N 1
ATOM 2044 C CA . ILE B 1 91 ? 10.055 13.422 14.836 1 97.81 91 ILE B CA 1
ATOM 2045 C C . ILE B 1 91 ? 8.766 12.969 14.141 1 97.81 91 ILE B C 1
ATOM 2047 O O . ILE B 1 91 ? 7.664 13.281 14.602 1 97.81 91 ILE B O 1
ATOM 2051 N N . GLY B 1 92 ? 8.914 12.266 13.039 1 97.69 92 GLY B N 1
ATOM 2052 C CA . GLY B 1 92 ? 7.742 11.75 12.352 1 97.69 92 GLY B CA 1
ATOM 2053 C C . GLY B 1 92 ? 6.898 10.836 13.227 1 97.69 92 GLY B C 1
ATOM 2054 O O . GLY B 1 92 ? 5.672 10.945 13.242 1 97.69 92 GLY B O 1
ATOM 2055 N N . THR B 1 93 ? 7.547 10.008 13.922 1 97.5 93 THR B N 1
ATOM 2056 C CA . THR B 1 93 ? 6.867 9.102 14.844 1 97.5 93 THR B CA 1
ATOM 2057 C C . THR B 1 93 ? 6.125 9.883 15.922 1 97.5 93 THR B C 1
ATOM 2059 O O . THR B 1 93 ? 4.973 9.578 16.234 1 97.5 93 THR B O 1
ATOM 2062 N N . ALA B 1 94 ? 6.781 10.836 16.453 1 98.44 94 ALA B N 1
ATOM 2063 C CA . ALA B 1 94 ? 6.168 11.656 17.5 1 98.44 94 ALA B CA 1
ATOM 2064 C C . ALA B 1 94 ? 4.93 12.375 16.969 1 98.44 94 ALA B C 1
ATOM 2066 O O . ALA B 1 94 ? 3.91 12.453 17.672 1 98.44 94 ALA B O 1
ATOM 2067 N N . LEU B 1 95 ? 5.055 12.914 15.773 1 98.75 95 LEU B N 1
ATOM 2068 C CA . LEU B 1 95 ? 3.922 13.586 15.141 1 98.75 95 LEU B CA 1
ATOM 2069 C C . LEU B 1 95 ? 2.768 12.617 14.922 1 98.75 95 LEU B C 1
ATOM 2071 O O . LEU B 1 95 ? 1.62 12.922 15.25 1 98.75 95 LEU B O 1
ATOM 2075 N N . MET B 1 96 ? 3.051 11.453 14.391 1 98.75 96 MET B N 1
ATOM 2076 C CA . MET B 1 96 ? 2.027 10.438 14.141 1 98.75 96 MET B CA 1
ATOM 2077 C C . MET B 1 96 ? 1.399 9.961 15.445 1 98.75 96 MET B C 1
ATOM 2079 O O . MET B 1 96 ? 0.184 9.766 15.516 1 98.75 96 MET B O 1
ATOM 2083 N N . ASP B 1 97 ? 2.229 9.758 16.484 1 98.75 97 ASP B N 1
ATOM 2084 C CA . ASP B 1 97 ? 1.691 9.391 17.797 1 98.75 97 ASP B CA 1
ATOM 2085 C C . ASP B 1 97 ? 0.681 10.422 18.281 1 98.75 97 ASP B C 1
ATOM 2087 O O . ASP B 1 97 ? -0.397 10.07 18.766 1 98.75 97 ASP B O 1
ATOM 2091 N N . ALA B 1 98 ? 1.05 11.641 18.172 1 98.81 98 ALA B N 1
ATOM 2092 C CA . ALA B 1 98 ? 0.186 12.734 18.625 1 98.81 98 ALA B CA 1
ATOM 2093 C C . ALA B 1 98 ? -1.109 12.773 17.812 1 98.81 98 ALA B C 1
ATOM 2095 O O . ALA B 1 98 ? -2.189 12.977 18.375 1 98.81 98 ALA B O 1
ATOM 2096 N N . ALA B 1 99 ? -1.008 12.648 16.516 1 98.88 99 ALA B N 1
ATOM 2097 C CA . ALA B 1 99 ? -2.184 12.656 15.648 1 98.88 99 ALA B CA 1
ATOM 2098 C C . ALA B 1 99 ? -3.119 11.5 15.984 1 98.88 99 ALA B C 1
ATOM 2100 O O . ALA B 1 99 ? -4.336 11.68 16.078 1 98.88 99 ALA B O 1
ATOM 2101 N N . GLU B 1 100 ? -2.553 10.336 16.125 1 98.81 100 GLU B N 1
ATOM 2102 C CA . GLU B 1 100 ? -3.342 9.156 16.453 1 98.81 100 GLU B CA 1
ATOM 2103 C C . GLU B 1 100 ? -3.998 9.297 17.828 1 98.81 100 GLU B C 1
ATOM 2105 O O . GLU B 1 100 ? -5.145 8.883 18.016 1 98.81 100 GLU B O 1
ATOM 2110 N N . ALA B 1 101 ? -3.285 9.828 18.781 1 98.62 101 ALA B N 1
ATOM 2111 C CA . ALA B 1 101 ? -3.869 10.102 20.094 1 98.62 101 ALA B CA 1
ATOM 2112 C C . ALA B 1 101 ? -5.039 11.07 19.984 1 98.62 101 ALA B C 1
ATOM 2114 O O . ALA B 1 101 ? -6.082 10.875 20.609 1 98.62 101 ALA B O 1
ATOM 2115 N N . LEU B 1 102 ? -4.836 12.086 19.234 1 98.56 102 LEU B N 1
ATOM 2116 C CA . LEU B 1 102 ? -5.887 13.078 19.016 1 98.56 102 LEU B CA 1
ATOM 2117 C C . LEU B 1 102 ? -7.117 12.43 18.391 1 98.56 102 LEU B C 1
ATOM 2119 O O . LEU B 1 102 ? -8.242 12.648 18.859 1 98.56 102 LEU B O 1
ATOM 2123 N N . ILE B 1 103 ? -6.949 11.641 17.375 1 98.69 103 ILE B N 1
ATOM 2124 C CA . ILE B 1 103 ? -8.047 10.945 16.719 1 98.69 103 ILE B CA 1
ATOM 2125 C C . ILE B 1 103 ? -8.727 10 17.703 1 98.69 103 ILE B C 1
ATOM 2127 O O . ILE B 1 103 ? -9.953 9.867 17.703 1 98.69 103 ILE B O 1
ATOM 2131 N N . GLY B 1 104 ? -7.914 9.398 18.5 1 98.19 104 GLY B N 1
ATOM 2132 C CA . GLY B 1 104 ? -8.414 8.461 19.5 1 98.19 104 GLY B CA 1
ATOM 2133 C C . GLY B 1 104 ? -9.383 9.094 20.484 1 98.19 104 GLY B C 1
ATOM 2134 O O . GLY B 1 104 ? -10.156 8.391 21.141 1 98.19 104 GLY B O 1
ATOM 2135 N N . THR B 1 105 ? -9.391 10.383 20.656 1 97 105 THR B N 1
ATOM 2136 C CA . THR B 1 105 ? -10.297 11.078 21.547 1 97 105 THR B CA 1
ATOM 2137 C C . THR B 1 105 ? -11.711 11.109 20.984 1 97 105 THR B C 1
ATOM 2139 O O . THR B 1 105 ? -12.68 11.359 21.703 1 97 105 THR B O 1
ATOM 2142 N N . ARG B 1 106 ? -11.844 10.836 19.688 1 95.38 106 ARG B N 1
ATOM 2143 C CA . ARG B 1 106 ? -13.148 10.953 19.047 1 95.38 106 ARG B CA 1
ATOM 2144 C C . ARG B 1 106 ? -13.547 9.641 18.375 1 95.38 106 ARG B C 1
ATOM 2146 O O . ARG B 1 106 ? -14.695 9.477 17.953 1 95.38 106 ARG B O 1
ATOM 2153 N N . GLY B 1 107 ? -12.617 8.758 18.203 1 94.44 107 GLY B N 1
ATOM 2154 C CA . GLY B 1 107 ? -12.891 7.527 17.484 1 94.44 107 GLY B CA 1
ATOM 2155 C C . GLY B 1 107 ? -11.805 6.48 17.656 1 94.44 107 GLY B C 1
ATOM 2156 O O . GLY B 1 107 ? -10.852 6.688 18.406 1 94.44 107 GLY B O 1
ATOM 2157 N N . LYS B 1 108 ? -11.922 5.387 16.875 1 96.75 108 LYS B N 1
ATOM 2158 C CA . LYS B 1 108 ? -11.031 4.246 17.078 1 96.75 108 LYS B CA 1
ATOM 2159 C C . LYS B 1 108 ? -10.227 3.938 15.82 1 96.75 108 LYS B C 1
ATOM 2161 O O . LYS B 1 108 ? -9.406 3.018 15.812 1 96.75 108 LYS B O 1
ATOM 2166 N N . THR B 1 109 ? -10.516 4.727 14.75 1 98.69 109 THR B N 1
ATOM 2167 C CA . THR B 1 109 ? -9.867 4.414 13.477 1 98.69 109 THR B CA 1
ATOM 2168 C C . THR B 1 109 ? -9.258 5.668 12.859 1 98.69 109 THR B C 1
ATOM 2170 O O . THR B 1 109 ? -9.898 6.723 12.812 1 98.69 109 THR B O 1
ATOM 2173 N N . ALA B 1 110 ? -8.039 5.605 12.484 1 98.88 110 ALA B N 1
ATOM 2174 C CA . ALA B 1 110 ? -7.375 6.668 11.734 1 98.88 110 ALA B CA 1
ATOM 2175 C C . ALA B 1 110 ? -7.211 6.293 10.266 1 98.88 110 ALA B C 1
ATOM 2177 O O . ALA B 1 110 ? -6.922 5.141 9.945 1 98.88 110 ALA B O 1
ATOM 2178 N N . GLY B 1 111 ? -7.414 7.23 9.391 1 98.81 111 GLY B N 1
ATOM 2179 C CA . GLY B 1 111 ? -7.195 7.051 7.961 1 98.81 111 GLY B CA 1
ATOM 2180 C C . GLY B 1 111 ? -6.039 7.879 7.426 1 98.81 111 GLY B C 1
ATOM 2181 O O . GLY B 1 111 ? -5.727 8.938 7.969 1 98.81 111 GLY B O 1
ATOM 2182 N N . ILE B 1 112 ? -5.445 7.387 6.367 1 98.69 112 ILE B N 1
ATOM 2183 C CA . ILE B 1 112 ? -4.391 8.133 5.688 1 98.69 112 ILE B CA 1
ATOM 2184 C C . ILE B 1 112 ? -4.375 7.766 4.203 1 98.69 112 ILE B C 1
ATOM 2186 O O . ILE B 1 112 ? -4.59 6.609 3.842 1 98.69 112 ILE B O 1
ATOM 2190 N N . GLY B 1 113 ? -4.191 8.742 3.371 1 98.25 113 GLY B N 1
ATOM 2191 C CA . GLY B 1 113 ? -3.873 8.547 1.966 1 98.25 113 GLY B CA 1
ATOM 2192 C C . GLY B 1 113 ? -2.42 8.836 1.639 1 98.25 113 GLY B C 1
ATOM 2193 O O . GLY B 1 113 ? -1.805 9.719 2.24 1 98.25 113 GLY B O 1
ATOM 2194 N N . VAL B 1 114 ? -1.894 8.102 0.691 1 98.19 114 VAL B N 1
ATOM 2195 C CA . VAL B 1 114 ? -0.499 8.336 0.333 1 98.19 114 VAL B CA 1
ATOM 2196 C C . VAL B 1 114 ? -0.327 8.227 -1.18 1 98.19 114 VAL B C 1
ATOM 2198 O O . VAL B 1 114 ? -0.933 7.359 -1.817 1 98.19 114 VAL B O 1
ATOM 2201 N N . GLY B 1 115 ? 0.505 9.109 -1.706 1 97.88 115 GLY B N 1
ATOM 2202 C CA . GLY B 1 115 ? 0.777 9.125 -3.135 1 97.88 115 GLY B CA 1
ATOM 2203 C C . GLY B 1 115 ? 1.509 7.887 -3.617 1 97.88 115 GLY B C 1
ATOM 2204 O O . GLY B 1 115 ? 1.924 7.051 -2.811 1 97.88 115 GLY B O 1
ATOM 2205 N N . LEU B 1 116 ? 1.741 7.883 -4.965 1 98.12 116 LEU B N 1
ATOM 2206 C CA . LEU B 1 116 ? 2.084 6.582 -5.531 1 98.12 116 LEU B CA 1
ATOM 2207 C C . LEU B 1 116 ? 3.314 6.688 -6.43 1 98.12 116 LEU B C 1
ATOM 2209 O O . LEU B 1 116 ? 3.582 5.789 -7.23 1 98.12 116 LEU B O 1
ATOM 2213 N N . TYR B 1 117 ? 4.012 7.73 -6.383 1 96.69 117 TYR B N 1
ATOM 2214 C CA . TYR B 1 117 ? 5.301 7.785 -7.062 1 96.69 117 TYR B CA 1
ATOM 2215 C C . TYR B 1 117 ? 6.449 7.766 -6.059 1 96.69 117 TYR B C 1
ATOM 2217 O O . TYR B 1 117 ? 6.223 7.793 -4.848 1 96.69 117 TYR B O 1
ATOM 2225 N N . PRO B 1 118 ? 7.691 7.672 -6.492 1 95.44 118 PRO B N 1
ATOM 2226 C CA . PRO B 1 118 ? 8.812 7.285 -5.629 1 95.44 118 PRO B CA 1
ATOM 2227 C C . PRO B 1 118 ? 9.023 8.258 -4.469 1 95.44 118 PRO B C 1
ATOM 2229 O O . PRO B 1 118 ? 9.453 7.848 -3.387 1 95.44 118 PRO B O 1
ATOM 2232 N N . ASP B 1 119 ? 8.68 9.492 -4.633 1 94.44 119 ASP B N 1
ATOM 2233 C CA . ASP B 1 119 ? 8.875 10.484 -3.582 1 94.44 119 ASP B CA 1
ATOM 2234 C C . ASP B 1 119 ? 8.055 10.141 -2.342 1 94.44 119 ASP B C 1
ATOM 2236 O O . ASP B 1 119 ? 8.398 10.547 -1.23 1 94.44 119 ASP B O 1
ATOM 2240 N N . TYR B 1 120 ? 7.023 9.289 -2.516 1 96.31 120 TYR B N 1
ATOM 2241 C CA . TYR B 1 120 ? 6.16 8.914 -1.403 1 96.31 120 TYR B CA 1
ATOM 2242 C C . TYR B 1 120 ? 6.609 7.602 -0.778 1 96.31 120 TYR B C 1
ATOM 2244 O O . TYR B 1 120 ? 5.988 7.105 0.165 1 96.31 120 TYR B O 1
ATOM 2252 N N . GLY B 1 121 ? 7.648 7.012 -1.315 1 96.12 121 GLY B N 1
ATOM 2253 C CA . GLY B 1 121 ? 8.141 5.707 -0.893 1 96.12 121 GLY B CA 1
ATOM 2254 C C . GLY B 1 121 ? 8.359 5.609 0.605 1 96.12 121 GLY B C 1
ATOM 2255 O O . GLY B 1 121 ? 7.852 4.695 1.254 1 96.12 121 GLY B O 1
ATOM 2256 N N . PRO B 1 122 ? 9.07 6.562 1.18 1 94.69 122 PRO B N 1
ATOM 2257 C CA . PRO B 1 122 ? 9.297 6.52 2.627 1 94.69 122 PRO B CA 1
ATOM 2258 C C . PRO B 1 122 ? 7.992 6.562 3.426 1 94.69 122 PRO B C 1
ATOM 2260 O O . PRO B 1 122 ? 7.855 5.852 4.426 1 94.69 122 PRO B O 1
ATOM 2263 N N . ALA B 1 123 ? 7.066 7.348 2.955 1 96.62 123 ALA B N 1
ATOM 2264 C CA . ALA B 1 123 ? 5.781 7.445 3.643 1 96.62 123 ALA B CA 1
ATOM 2265 C C . ALA B 1 123 ? 5 6.141 3.535 1 96.62 123 ALA B C 1
ATOM 2267 O O . ALA B 1 123 ? 4.418 5.676 4.52 1 96.62 123 ALA B O 1
ATOM 2268 N N . GLN B 1 124 ? 4.969 5.543 2.361 1 97.69 124 GLN B N 1
ATOM 2269 C CA . GLN B 1 124 ? 4.297 4.262 2.164 1 97.69 124 GLN B CA 1
ATOM 2270 C C . GLN B 1 124 ? 4.797 3.219 3.158 1 97.69 124 GLN B C 1
ATOM 2272 O O . GLN B 1 124 ? 4.004 2.555 3.824 1 97.69 124 GLN B O 1
ATOM 2277 N N . ARG B 1 125 ? 6.051 3.127 3.244 1 97.06 125 ARG B N 1
ATOM 2278 C CA . ARG B 1 125 ? 6.664 2.141 4.129 1 97.06 125 ARG B CA 1
ATOM 2279 C C . ARG B 1 125 ? 6.383 2.467 5.594 1 97.06 125 ARG B C 1
ATOM 2281 O O . ARG B 1 125 ? 6.07 1.576 6.383 1 97.06 125 ARG B O 1
ATOM 2288 N N . LEU B 1 126 ? 6.492 3.73 5.926 1 96.5 126 LEU B N 1
ATOM 2289 C CA . LEU B 1 126 ? 6.23 4.172 7.289 1 96.5 126 LEU B CA 1
ATOM 2290 C C . LEU B 1 126 ? 4.832 3.764 7.734 1 96.5 126 LEU B C 1
ATOM 2292 O O . LEU B 1 126 ? 4.652 3.244 8.844 1 96.5 126 LEU B O 1
ATOM 2296 N N . TYR B 1 127 ? 3.863 4.012 6.875 1 98.31 127 TYR B N 1
ATOM 2297 C CA . TYR B 1 127 ? 2.477 3.766 7.258 1 98.31 127 TYR B CA 1
ATOM 2298 C C . TYR B 1 127 ? 2.225 2.277 7.457 1 98.31 127 TYR B C 1
ATOM 2300 O O . TYR B 1 127 ? 1.583 1.877 8.43 1 98.31 127 TYR B O 1
ATOM 2308 N N . VAL B 1 128 ? 2.766 1.466 6.609 1 98.44 128 VAL B N 1
ATOM 2309 C CA . VAL B 1 128 ? 2.6 0.023 6.758 1 98.44 128 VAL B CA 1
ATOM 2310 C C . VAL B 1 128 ? 3.314 -0.45 8.023 1 98.44 128 VAL B C 1
ATOM 2312 O O . VAL B 1 128 ? 2.756 -1.223 8.805 1 98.44 128 VAL B O 1
ATOM 2315 N N . LEU B 1 129 ? 4.504 0.029 8.266 1 97.31 129 LEU B N 1
ATOM 2316 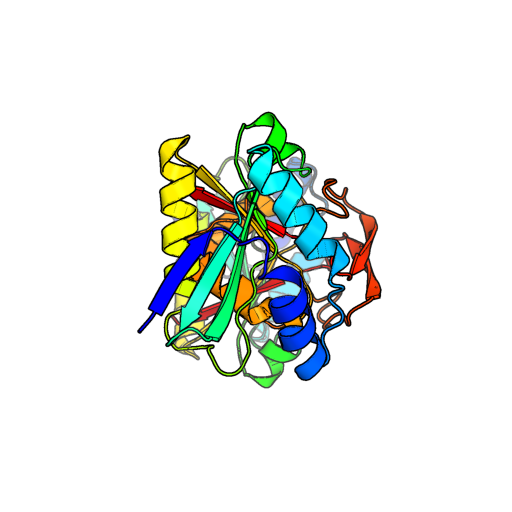C CA . LEU B 1 129 ? 5.277 -0.36 9.445 1 97.31 129 LEU B CA 1
ATOM 2317 C C . LEU B 1 129 ? 4.559 0.055 10.727 1 97.31 129 LEU B C 1
ATOM 2319 O O . LEU B 1 129 ? 4.695 -0.603 11.758 1 97.31 129 LEU B O 1
ATOM 2323 N N . ARG B 1 130 ? 3.787 1.071 10.617 1 97.44 130 ARG B N 1
ATOM 2324 C CA . ARG B 1 130 ? 3.086 1.589 11.789 1 97.44 130 ARG B CA 1
ATOM 2325 C C . ARG B 1 130 ? 1.776 0.841 12.016 1 97.44 130 ARG B C 1
ATOM 2327 O O . ARG B 1 130 ? 1.055 1.121 12.977 1 97.44 130 ARG B O 1
ATOM 2334 N N . GLY B 1 131 ? 1.399 -0.011 11.094 1 98.12 131 GLY B N 1
ATOM 2335 C CA . GLY B 1 131 ? 0.241 -0.863 11.305 1 98.12 131 GLY B CA 1
ATOM 2336 C C . GLY B 1 131 ? -0.956 -0.467 10.461 1 98.12 131 GLY B C 1
ATOM 2337 O O . GLY B 1 131 ? -2.053 -0.999 10.641 1 98.12 131 GLY B O 1
ATOM 2338 N N . TYR B 1 132 ? -0.758 0.536 9.594 1 98.81 132 TYR B N 1
ATOM 2339 C CA . TYR B 1 132 ? -1.843 0.883 8.68 1 98.81 132 TYR B CA 1
ATOM 2340 C C . TYR B 1 132 ? -2.025 -0.191 7.613 1 98.81 132 TYR B C 1
ATOM 2342 O O . TYR B 1 132 ? -1.047 -0.739 7.102 1 98.81 132 TYR B O 1
ATOM 2350 N N . LEU B 1 133 ? -3.316 -0.487 7.27 1 98.69 133 LEU B N 1
ATOM 2351 C CA . LEU B 1 133 ? -3.684 -1.455 6.242 1 98.69 133 LEU B CA 1
ATOM 2352 C C . LEU B 1 133 ? -4.434 -0.777 5.098 1 98.69 133 LEU B C 1
ATOM 2354 O O . LEU B 1 133 ? -5.25 0.117 5.332 1 98.69 133 LEU B O 1
ATOM 2358 N N . PRO B 1 134 ? -4.152 -1.226 3.855 1 98.56 134 PRO B N 1
ATOM 2359 C CA . PRO B 1 134 ? -5.004 -0.713 2.781 1 98.56 134 PRO B CA 1
ATOM 2360 C C . PRO B 1 134 ? -6.492 -0.864 3.086 1 98.56 134 PRO B C 1
ATOM 2362 O O . PRO B 1 134 ? -6.91 -1.868 3.668 1 98.56 134 PRO B O 1
ATOM 2365 N N . ASP B 1 135 ? -7.25 0.113 2.691 1 98 135 ASP B N 1
ATOM 2366 C CA . ASP B 1 135 ? -8.672 0.052 3.002 1 98 135 ASP B CA 1
ATOM 2367 C C . ASP B 1 135 ? -9.406 -0.882 2.039 1 98 135 ASP B C 1
ATOM 2369 O O . ASP B 1 135 ? -10.594 -1.153 2.215 1 98 135 ASP B O 1
ATOM 2373 N N . GLY B 1 136 ? -8.68 -1.349 0.998 1 96.75 136 GLY B N 1
ATOM 2374 C CA . GLY B 1 136 ? -9.188 -2.398 0.127 1 96.75 136 GLY B CA 1
ATOM 2375 C C . GLY B 1 136 ? -10.086 -1.875 -0.979 1 96.75 136 GLY B C 1
ATOM 2376 O O . GLY B 1 136 ? -10.789 -2.648 -1.633 1 96.75 136 GLY B O 1
ATOM 2377 N N . ARG B 1 137 ? -10.078 -0.55 -1.214 1 97.12 137 ARG B N 1
ATOM 2378 C CA . ARG B 1 137 ? -11.016 0.031 -2.168 1 97.12 137 ARG B CA 1
ATOM 2379 C C . ARG B 1 137 ? -10.297 0.482 -3.436 1 97.12 137 ARG B C 1
ATOM 2381 O O . ARG B 1 137 ? -10.883 1.171 -4.273 1 97.12 137 ARG B O 1
ATOM 2388 N N . GLY B 1 138 ? -9.023 0.117 -3.549 1 96.88 138 GLY B N 1
ATOM 2389 C CA . GLY B 1 138 ? -8.258 0.563 -4.699 1 96.88 138 GLY B CA 1
ATOM 2390 C C . GLY B 1 138 ? -7.805 2.006 -4.59 1 96.88 138 GLY B C 1
ATOM 2391 O O . GLY B 1 138 ? -7.906 2.617 -3.525 1 96.88 138 GLY B O 1
ATOM 2392 N N . ILE B 1 139 ? -7.262 2.557 -5.699 1 98.19 139 ILE B N 1
ATOM 2393 C CA . ILE B 1 139 ? -6.707 3.906 -5.688 1 98.19 139 ILE B CA 1
ATOM 2394 C C . ILE B 1 139 ? -7.824 4.926 -5.91 1 98.19 139 ILE B C 1
ATOM 2396 O O . ILE B 1 139 ? -8.875 4.59 -6.461 1 98.19 139 ILE B O 1
ATOM 2400 N N . ALA B 1 140 ? -7.562 6.078 -5.449 1 97.81 140 ALA B N 1
ATOM 2401 C CA . ALA B 1 140 ? -8.438 7.23 -5.664 1 97.81 140 ALA B CA 1
ATOM 2402 C C . ALA B 1 140 ? -7.672 8.391 -6.301 1 97.81 140 ALA B C 1
ATOM 2404 O O . ALA B 1 140 ? -6.473 8.562 -6.055 1 97.81 140 ALA B O 1
ATOM 2405 N N . TRP B 1 141 ? -8.367 9.109 -7.117 1 95.81 141 TRP B N 1
ATOM 2406 C CA . TRP B 1 141 ? -7.848 10.344 -7.711 1 95.81 141 TRP B CA 1
ATOM 2407 C C . TRP B 1 141 ? -8.695 11.539 -7.301 1 95.81 141 TRP B C 1
ATOM 2409 O O . TRP B 1 141 ? -9.906 11.562 -7.523 1 95.81 141 TRP B O 1
ATOM 2419 N N . ASN B 1 142 ? -8.07 12.492 -6.613 1 91.38 142 ASN B N 1
ATOM 2420 C CA . ASN B 1 142 ? -8.773 13.656 -6.09 1 91.38 142 ASN B CA 1
ATOM 2421 C C . ASN B 1 142 ? -9.891 13.258 -5.133 1 91.38 142 ASN B C 1
ATOM 2423 O O . ASN B 1 142 ? -11.008 13.766 -5.234 1 91.38 142 ASN B O 1
ATOM 2427 N N . GLY B 1 143 ? -9.602 12.211 -4.359 1 91 143 GLY B N 1
ATOM 2428 C CA . GLY B 1 143 ? -10.547 11.789 -3.336 1 91 143 GLY B CA 1
ATOM 2429 C C . GLY B 1 143 ? -11.68 10.945 -3.879 1 91 143 GLY B C 1
ATOM 2430 O O . GLY B 1 143 ? -12.609 10.602 -3.146 1 91 143 GLY B O 1
ATOM 2431 N N . MET B 1 144 ? -11.594 10.648 -5.148 1 93.12 144 MET B N 1
ATOM 2432 C CA . MET B 1 144 ? -12.625 9.828 -5.777 1 93.12 144 MET B CA 1
ATOM 2433 C C . MET B 1 144 ? -12.062 8.469 -6.188 1 93.12 144 MET B C 1
ATOM 2435 O O . MET B 1 144 ? -10.992 8.398 -6.785 1 93.12 144 MET B O 1
ATOM 2439 N N . THR B 1 145 ? -12.82 7.457 -5.895 1 93.94 145 THR B N 1
ATOM 2440 C CA . THR B 1 145 ? -12.391 6.109 -6.262 1 93.94 145 THR B CA 1
ATOM 2441 C C . THR B 1 145 ? -12.242 5.984 -7.773 1 93.94 145 THR B C 1
ATOM 2443 O O . THR B 1 145 ? -13.07 6.508 -8.531 1 93.94 145 THR B O 1
ATOM 2446 N N . VAL B 1 146 ? -11.234 5.242 -8.219 1 96.81 146 VAL B N 1
ATOM 2447 C CA . VAL B 1 146 ? -10.977 5.059 -9.641 1 96.81 146 VAL B CA 1
ATOM 2448 C C . VAL B 1 146 ? -11.539 3.715 -10.094 1 96.81 146 VAL B C 1
ATOM 2450 O O . VAL B 1 146 ? -11.367 2.699 -9.422 1 96.81 146 VAL B O 1
ATOM 2453 N N . THR B 1 147 ? -12.258 3.672 -11.203 1 95.75 147 THR B N 1
ATOM 2454 C CA . THR B 1 147 ? -12.805 2.43 -11.734 1 95.75 147 THR B CA 1
ATOM 2455 C C . THR B 1 147 ? -11.781 1.722 -12.617 1 95.75 147 THR B C 1
ATOM 2457 O O . THR B 1 147 ? -10.883 2.361 -13.172 1 95.75 147 THR B O 1
ATOM 2460 N N . PRO B 1 148 ? -11.922 0.458 -12.711 1 96.25 148 PRO B N 1
ATOM 2461 C CA . PRO B 1 148 ? -11.008 -0.264 -13.602 1 96.25 148 PRO B CA 1
ATOM 2462 C C . PRO B 1 148 ? -11.031 0.277 -15.031 1 96.25 148 PRO B C 1
ATOM 2464 O O . PRO B 1 148 ? -12.086 0.663 -15.531 1 96.25 148 PRO B O 1
ATOM 2467 N N . MET B 1 149 ? -9.852 0.336 -15.672 1 96.94 149 MET B N 1
ATOM 2468 C CA . MET B 1 149 ? -9.641 0.734 -17.062 1 96.94 149 MET B CA 1
ATOM 2469 C C . MET B 1 149 ? -9.781 2.244 -17.219 1 96.94 149 MET B C 1
ATOM 2471 O O . MET B 1 149 ? -9.82 2.752 -18.344 1 96.94 149 MET B O 1
ATOM 2475 N N . GLN B 1 150 ? -9.906 3.014 -16.156 1 96.62 150 GLN B N 1
ATOM 2476 C CA . GLN B 1 150 ? -9.852 4.469 -16.203 1 96.62 150 GLN B CA 1
ATOM 2477 C C . GLN B 1 150 ? -8.406 4.961 -16.312 1 96.62 150 GLN B C 1
ATOM 2479 O O . GLN B 1 150 ? -7.504 4.383 -15.703 1 96.62 150 GLN B O 1
ATOM 2484 N N . GLU B 1 151 ? -8.227 6.02 -17.078 1 96.88 151 GLU B N 1
ATOM 2485 C CA . GLU B 1 151 ? -6.922 6.676 -17.125 1 96.88 151 GLU B CA 1
ATOM 2486 C C . GLU B 1 151 ? -6.797 7.711 -16 1 96.88 151 GLU B C 1
ATOM 2488 O O . GLU B 1 151 ? -7.742 8.453 -15.727 1 96.88 151 GLU B O 1
ATOM 2493 N N . VAL B 1 152 ? -5.625 7.688 -15.398 1 96.94 152 VAL B N 1
ATOM 2494 C CA . VAL B 1 152 ? -5.391 8.664 -14.336 1 96.94 152 VAL B CA 1
ATOM 2495 C C . VAL B 1 152 ? -3.996 9.266 -14.484 1 96.94 152 VAL B C 1
ATOM 2497 O O . VAL B 1 152 ? -3.121 8.664 -15.117 1 96.94 152 VAL B O 1
ATOM 2500 N N . MET B 1 153 ? -3.869 10.484 -13.992 1 97.25 153 MET B N 1
ATOM 2501 C CA . MET B 1 153 ? -2.559 11.117 -13.883 1 97.25 153 MET B CA 1
ATOM 2502 C C . MET B 1 153 ? -1.868 10.719 -12.586 1 97.25 153 MET B C 1
ATOM 2504 O O . MET B 1 153 ? -2.484 10.742 -11.516 1 97.25 153 MET B O 1
ATOM 2508 N N . VAL B 1 154 ? -0.569 10.32 -12.672 1 97.56 154 VAL B N 1
ATOM 2509 C CA . VAL B 1 154 ? 0.199 9.984 -11.477 1 97.56 154 VAL B CA 1
ATOM 2510 C C . VAL B 1 154 ? 0.765 11.25 -10.852 1 97.56 154 VAL B C 1
ATOM 2512 O O . VAL B 1 154 ? 1.948 11.555 -11.008 1 97.56 154 VAL B O 1
ATOM 2515 N N . ASP B 1 155 ? -0.088 11.961 -10.203 1 97.19 155 ASP B N 1
ATOM 2516 C CA . ASP B 1 155 ? 0.276 13.203 -9.523 1 97.19 155 ASP B CA 1
ATOM 2517 C C . ASP B 1 155 ? -0.007 13.109 -8.023 1 97.19 155 ASP B C 1
ATOM 2519 O O . ASP B 1 155 ? -0.184 12.016 -7.488 1 97.19 155 ASP B O 1
ATOM 2523 N N . ASP B 1 156 ? 0.019 14.227 -7.359 1 95.06 156 ASP B N 1
ATOM 2524 C CA . ASP B 1 156 ? -0.097 14.266 -5.902 1 95.06 156 ASP B CA 1
ATOM 2525 C C . ASP B 1 156 ? -1.507 13.883 -5.453 1 95.06 156 ASP B C 1
ATOM 2527 O O . ASP B 1 156 ? -1.737 13.617 -4.273 1 95.06 156 ASP B O 1
ATOM 2531 N N . ASP B 1 157 ? -2.396 13.82 -6.371 1 96 157 ASP B N 1
ATOM 2532 C CA . ASP B 1 157 ? -3.791 13.578 -6.016 1 96 157 ASP B CA 1
ATOM 2533 C C . ASP B 1 157 ? -4.152 12.109 -6.191 1 96 157 ASP B C 1
ATOM 2535 O O . ASP B 1 157 ? -5.254 11.688 -5.832 1 96 157 ASP B O 1
ATOM 2539 N N . LEU B 1 158 ? -3.285 11.32 -6.84 1 97.88 158 LEU B N 1
ATOM 2540 C CA . LEU B 1 158 ? -3.465 9.883 -6.941 1 97.88 158 LEU B CA 1
ATOM 2541 C C . LEU B 1 158 ? -2.928 9.172 -5.699 1 97.88 158 LEU B C 1
ATOM 2543 O O . LEU B 1 158 ? -1.736 9.266 -5.398 1 97.88 158 LEU B O 1
ATOM 2547 N N . ALA B 1 159 ? -3.857 8.461 -5.008 1 98.44 159 ALA B N 1
ATOM 2548 C CA . ALA B 1 159 ? -3.434 7.945 -3.707 1 98.44 159 ALA B CA 1
ATOM 2549 C C . ALA B 1 159 ? -4.07 6.586 -3.42 1 98.44 159 ALA B C 1
ATOM 2551 O O . ALA B 1 159 ? -5.094 6.238 -4.012 1 98.44 159 ALA B O 1
ATOM 2552 N N . LEU B 1 160 ? -3.414 5.797 -2.676 1 98.56 160 LEU B N 1
ATOM 2553 C CA . LEU B 1 160 ? -3.963 4.633 -1.991 1 98.56 160 LEU B CA 1
ATOM 2554 C C . LEU B 1 160 ? -4.242 4.945 -0.525 1 98.56 160 LEU B C 1
ATOM 2556 O O . LEU B 1 160 ? -3.436 5.602 0.139 1 98.56 160 LEU B O 1
ATOM 2560 N N . TYR B 1 161 ? -5.34 4.484 -0.04 1 98.69 161 TYR B N 1
ATOM 2561 C CA . TYR B 1 161 ? -5.754 4.859 1.308 1 98.69 161 TYR B CA 1
ATOM 2562 C C . TYR B 1 161 ? -5.617 3.682 2.268 1 98.69 161 TYR B C 1
ATOM 2564 O O . TYR B 1 161 ? -5.828 2.531 1.88 1 98.69 161 TYR B O 1
ATOM 2572 N N . PHE B 1 162 ? -5.25 4.004 3.484 1 98.81 162 PHE B N 1
ATOM 2573 C CA . PHE B 1 162 ? -5.004 3.059 4.566 1 98.81 162 PHE B CA 1
ATOM 2574 C C . PHE B 1 162 ? -5.777 3.453 5.82 1 98.81 162 PHE B C 1
ATOM 2576 O O . PHE B 1 162 ? -6.102 4.625 6.012 1 98.81 162 PHE B O 1
ATOM 2583 N N . THR B 1 163 ? -6.039 2.484 6.652 1 98.81 163 THR B N 1
ATOM 2584 C CA . THR B 1 163 ? -6.637 2.729 7.961 1 98.81 163 THR B CA 1
ATOM 2585 C C . THR B 1 163 ? -5.887 1.967 9.047 1 98.81 163 THR B C 1
ATOM 2587 O O . THR B 1 163 ? -5.18 0.997 8.766 1 98.81 163 THR B O 1
ATOM 2590 N N . ARG B 1 164 ? -5.977 2.43 10.219 1 98.5 164 ARG B N 1
ATOM 2591 C CA . ARG B 1 164 ? -5.445 1.768 11.406 1 98.5 164 ARG B CA 1
ATOM 2592 C C . ARG B 1 164 ? -6.402 1.908 12.586 1 98.5 164 ARG B C 1
ATOM 2594 O O . ARG B 1 164 ? -6.898 3.002 12.859 1 98.5 164 ARG B O 1
ATOM 2601 N N . ASP B 1 165 ? -6.652 0.782 13.188 1 97.88 165 ASP B N 1
ATOM 2602 C CA . ASP B 1 165 ? -7.375 0.837 14.453 1 97.88 165 ASP B CA 1
ATOM 2603 C C . ASP B 1 165 ? -6.461 1.288 15.586 1 97.88 165 ASP B C 1
ATOM 2605 O O . ASP B 1 165 ? -5.363 0.755 15.758 1 97.88 165 ASP B O 1
ATOM 2609 N N . LEU B 1 166 ? -6.934 2.238 16.266 1 96.31 166 LEU B N 1
ATOM 2610 C CA . LEU B 1 166 ? -6.113 2.871 17.297 1 96.31 166 LEU B CA 1
ATOM 2611 C C . LEU B 1 166 ? -6.336 2.213 18.656 1 96.31 166 LEU B C 1
ATOM 2613 O O . LEU B 1 166 ? -7.414 1.682 18.922 1 96.31 166 LEU B O 1
#